Protein AF-A0AAQ1RW75-F1 (afdb_monomer_lite)

Radius of gyration: 46.77 Å; chains: 1; bounding box: 106×55×135 Å

Foldseek 3Di:
DALVVVLVVLVVVLVVLDDDDDLVPDPVLVVVLVVVVVVVVVVVVVDDQQVVLVVVPCPDPSSVVSVVVVVVVSVVVSVVSSVVVSVVSVVVSVVVSVVSVVSNVVSVVVVVVVVVVVVVVVVVVVVVVVVVVVVVVVVVVVVVVVVVVVVVVVVVVVVVVVVVVVVVPPDDDDDDDDDDDDDDDDDDDDDDDDPDDPPPDDCPDPVLVVLLVVLQVQLQVQLVVLCVVPHRVRSNVRSLLRSLLSLCVVVVNDLVSSVVSCVVSVRDCVCSDPVNSVVSD

pLDDT: mean 76.23, std 18.55, range [27.38, 95.5]

Secondary structure (DSSP, 8-state):
--HHHHHHHHHHHHHH------GGG-HHHHHHHHHHHHHHHHTTTTT-THHHHHHT-TTSHHHHHHHHHHHHHHHHHHHHHHHHHHHHHHHHHHHHHHHHHHHHHHHHHHHHHHHHHHHHHHHHHHHHHHHHHHHHHHHHHHHHHHHHHHHHHHHHHHHHHHHHHHHTTSS---------------------SS-----S--TTSHHHHHHHHHHHHHHHHHHHHHHHHHHHHHHHHHHHHHHHHHHHHHTTT-HHHHHHHHHHTT--GGGTSHHHHTT--

Organism: NCBI:txid1720313

Sequence (281 aa):
MGYKEDLKRVLKQLEETKFTYAVDDDPAYIRQRKAGKEQTAARQDGATADDRARAAGADTSYGRAMRAYLERQRGEADSALRQQYGQQAKKAYDARVTGLEKERDGLKEKVLKEEQKAAAERAAAQERARKEAQRQEELRIKEENKLEIERIRAQAKVEAARLAASKKSGRSSSGGAGAAKKSAGSSTVKKGAGQKAPAAFDETSGKFRSLAAESHKQYLLGYSRGKESGGEERGRSFGYQQQVRWLYAQVDGDPQKTRALADYLKIPAAYTSEEALGRLY

Structure (mmCIF, N/CA/C/O backbone):
data_AF-A0AAQ1RW75-F1
#
_entry.id   AF-A0AAQ1RW75-F1
#
loop_
_atom_site.group_PDB
_atom_site.id
_atom_site.type_symbol
_atom_site.label_atom_id
_atom_site.label_alt_id
_atom_site.label_comp_id
_atom_site.label_asym_id
_atom_site.label_entity_id
_atom_site.label_seq_id
_atom_site.pdbx_PDB_ins_code
_atom_site.Cartn_x
_atom_site.Cartn_y
_atom_site.Cartn_z
_atom_site.occupancy
_atom_site.B_iso_or_equiv
_atom_site.auth_seq_id
_atom_site.auth_comp_id
_atom_site.auth_asym_id
_atom_site.auth_atom_id
_atom_site.pdbx_PDB_model_num
ATOM 1 N N . MET A 1 1 ? -13.176 8.932 -5.059 1.00 57.34 1 MET A N 1
ATOM 2 C CA . MET A 1 1 ? -11.869 8.269 -5.195 1.00 57.34 1 MET A CA 1
ATOM 3 C C . MET A 1 1 ? -11.124 8.490 -3.893 1.00 57.34 1 MET A C 1
ATOM 5 O O . MET A 1 1 ? -10.866 9.640 -3.558 1.00 57.34 1 MET A O 1
ATOM 9 N N . GLY A 1 2 ? -10.937 7.445 -3.089 1.00 86.50 2 GLY A N 1
ATOM 10 C CA . GLY A 1 2 ? -10.209 7.532 -1.814 1.00 86.50 2 GLY A CA 1
ATOM 11 C C . GLY A 1 2 ? -8.719 7.224 -1.983 1.00 86.50 2 GLY A C 1
ATOM 12 O O . GLY A 1 2 ? -8.353 6.479 -2.890 1.00 86.50 2 GLY A O 1
ATOM 13 N N . TYR A 1 3 ? -7.856 7.696 -1.072 1.00 88.62 3 TYR A N 1
ATOM 14 C CA . TYR A 1 3 ? -6.398 7.487 -1.175 1.00 88.62 3 TYR A CA 1
ATOM 15 C C . TYR A 1 3 ? -5.986 6.007 -1.286 1.00 88.62 3 TYR A C 1
ATOM 17 O O . TYR A 1 3 ? -4.951 5.689 -1.868 1.00 88.62 3 TYR A O 1
ATOM 25 N N . LYS A 1 4 ? -6.802 5.079 -0.767 1.00 89.62 4 LYS A N 1
ATOM 26 C CA . LYS A 1 4 ? -6.601 3.627 -0.921 1.00 89.62 4 LYS A CA 1
ATOM 27 C C . LYS A 1 4 ? -6.792 3.136 -2.358 1.00 89.62 4 LYS A C 1
ATOM 29 O O . LYS A 1 4 ? -6.111 2.203 -2.774 1.00 89.62 4 LYS A O 1
ATOM 34 N N . GLU A 1 5 ? -7.738 3.711 -3.093 1.00 92.94 5 GLU A N 1
ATOM 35 C CA . GLU A 1 5 ? -8.008 3.366 -4.494 1.00 92.94 5 GLU A CA 1
ATOM 36 C C . GLU A 1 5 ? -6.913 3.930 -5.395 1.00 92.94 5 GLU A C 1
ATOM 38 O O . GLU A 1 5 ? -6.385 3.210 -6.244 1.00 92.94 5 GLU A O 1
ATOM 43 N N . ASP A 1 6 ? -6.499 5.171 -5.130 1.00 91.69 6 ASP A N 1
ATOM 44 C CA . ASP A 1 6 ? -5.382 5.806 -5.825 1.00 91.69 6 ASP A CA 1
ATOM 45 C C . ASP A 1 6 ? -4.080 5.022 -5.595 1.00 91.69 6 ASP A C 1
ATOM 47 O O . ASP A 1 6 ? -3.367 4.711 -6.548 1.00 91.69 6 ASP A O 1
ATOM 51 N N . LEU A 1 7 ? -3.811 4.580 -4.357 1.00 92.25 7 LEU A N 1
ATOM 52 C CA . LEU A 1 7 ? -2.638 3.755 -4.050 1.00 92.25 7 LEU A CA 1
ATOM 53 C C . LEU A 1 7 ? -2.646 2.433 -4.830 1.00 92.25 7 LEU A C 1
ATOM 55 O O . LEU A 1 7 ? -1.617 2.031 -5.370 1.00 92.25 7 LEU A O 1
ATOM 59 N N . LYS A 1 8 ? -3.801 1.761 -4.929 1.00 93.31 8 LYS A N 1
ATOM 60 C CA . LYS A 1 8 ? -3.936 0.532 -5.730 1.00 93.31 8 LYS A CA 1
ATOM 61 C C . LYS A 1 8 ? -3.657 0.787 -7.207 1.00 93.31 8 LYS A C 1
ATOM 63 O O . LYS A 1 8 ? -2.999 -0.028 -7.849 1.00 93.31 8 LYS A O 1
ATOM 68 N N . ARG A 1 9 ? -4.138 1.911 -7.742 1.00 93.94 9 ARG A N 1
ATOM 69 C CA . ARG A 1 9 ? -3.896 2.297 -9.135 1.00 93.94 9 ARG A CA 1
ATOM 70 C C . ARG A 1 9 ? -2.407 2.510 -9.401 1.00 93.94 9 ARG A C 1
ATOM 72 O O . ARG A 1 9 ? -1.902 1.977 -10.383 1.00 93.94 9 ARG A O 1
ATOM 79 N N . VAL A 1 10 ? -1.712 3.229 -8.522 1.00 92.06 10 VAL A N 1
ATOM 80 C CA . VAL A 1 10 ? -0.269 3.487 -8.654 1.00 92.06 10 VAL A CA 1
ATOM 81 C C . VAL A 1 10 ? 0.544 2.198 -8.522 1.00 92.06 10 VAL A C 1
ATOM 83 O O . VAL A 1 10 ? 1.458 1.970 -9.309 1.00 92.06 10 VAL A O 1
ATOM 86 N N . LEU A 1 11 ? 0.194 1.314 -7.581 1.00 91.81 11 LEU A N 1
ATOM 87 C CA . LEU A 1 11 ? 0.851 0.009 -7.442 1.00 91.81 11 LEU A CA 1
ATOM 88 C C . LEU A 1 11 ? 0.688 -0.845 -8.703 1.00 91.81 11 LEU A C 1
ATOM 90 O O . LEU A 1 11 ? 1.673 -1.371 -9.211 1.00 91.81 11 LE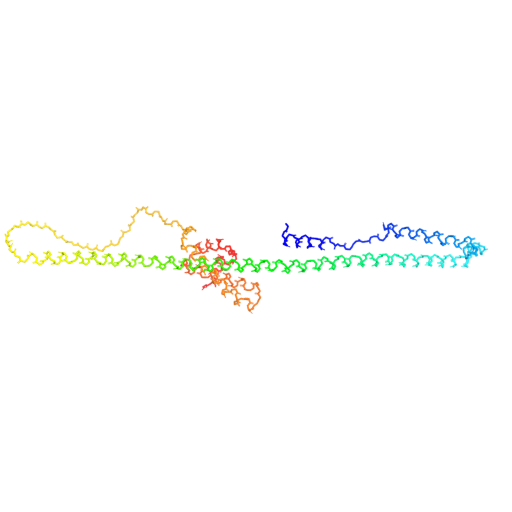U A O 1
ATOM 94 N N . LYS A 1 12 ? -0.526 -0.901 -9.259 1.00 94.19 12 LYS A N 1
ATOM 95 C CA . LYS A 1 12 ? -0.786 -1.596 -10.522 1.00 94.19 12 LYS A CA 1
ATOM 96 C C . LYS A 1 12 ? 0.027 -0.999 -11.675 1.00 94.19 12 LYS A C 1
ATOM 98 O O . LYS A 1 12 ? 0.627 -1.733 -12.450 1.00 94.19 12 LYS A O 1
ATOM 103 N N . GLN A 1 13 ? 0.098 0.330 -11.763 1.00 90.69 13 GLN A N 1
ATOM 104 C CA . GLN A 1 13 ? 0.924 0.995 -12.770 1.00 90.69 13 GLN A CA 1
ATOM 105 C C . GLN A 1 13 ? 2.407 0.653 -12.613 1.00 90.69 13 GLN A C 1
ATOM 107 O O . GLN A 1 13 ? 3.064 0.435 -13.623 1.00 90.69 13 GLN A O 1
ATOM 112 N N . LEU A 1 14 ? 2.941 0.577 -11.391 1.00 90.19 14 LEU A N 1
ATOM 113 C CA . LEU A 1 14 ? 4.325 0.158 -11.146 1.00 90.19 14 LEU A CA 1
ATOM 114 C C . LEU A 1 14 ? 4.578 -1.298 -11.565 1.00 90.19 14 LEU A C 1
ATOM 116 O O . LEU A 1 14 ? 5.603 -1.569 -12.178 1.00 90.19 14 LEU A O 1
ATOM 120 N N . GLU A 1 15 ? 3.647 -2.215 -11.291 1.00 90.06 15 GLU A N 1
ATOM 121 C CA . GLU A 1 15 ? 3.748 -3.625 -11.707 1.00 90.06 15 GLU A CA 1
ATOM 122 C C . GLU A 1 15 ? 3.709 -3.797 -13.236 1.00 90.06 15 GLU A C 1
ATOM 124 O O . GLU A 1 15 ? 4.418 -4.632 -13.806 1.00 90.06 15 GLU A O 1
ATOM 129 N N . GLU A 1 16 ? 2.882 -2.998 -13.910 1.00 90.25 16 GLU A N 1
ATOM 130 C CA . GLU A 1 16 ? 2.726 -3.016 -15.368 1.00 90.25 16 GLU A CA 1
ATOM 131 C C . GLU A 1 16 ? 3.839 -2.247 -16.095 1.00 90.25 16 GLU A C 1
ATOM 133 O O . GLU A 1 16 ? 4.118 -2.513 -17.267 1.00 90.25 16 GLU A O 1
ATOM 138 N N . THR A 1 17 ? 4.498 -1.303 -15.417 1.00 86.19 17 THR A N 1
ATOM 139 C CA . THR A 1 17 ? 5.581 -0.501 -15.994 1.00 86.19 17 THR A CA 1
ATOM 140 C C . THR A 1 17 ? 6.834 -1.362 -16.127 1.00 86.19 17 THR A C 1
ATOM 142 O O . THR A 1 17 ? 7.626 -1.500 -15.202 1.00 86.19 17 THR A O 1
ATOM 145 N N . LYS A 1 18 ? 7.021 -1.943 -17.315 1.00 83.31 18 LYS A N 1
ATOM 146 C CA . LYS A 1 18 ? 8.220 -2.697 -17.700 1.00 83.31 18 LYS A CA 1
ATOM 147 C C . LYS A 1 18 ? 8.989 -1.939 -18.767 1.00 83.31 18 LYS A C 1
ATOM 149 O O . LYS A 1 18 ? 8.397 -1.430 -19.720 1.00 83.31 18 LYS A O 1
ATOM 154 N N . PHE A 1 19 ? 10.312 -1.888 -18.635 1.00 81.31 19 PHE A N 1
ATOM 155 C CA . PHE A 1 19 ? 11.144 -1.300 -19.675 1.00 81.31 19 PHE A CA 1
ATOM 156 C C . PHE A 1 19 ? 11.137 -2.209 -20.905 1.00 81.31 19 PHE A C 1
ATOM 158 O O . PHE A 1 19 ? 11.737 -3.282 -20.909 1.00 81.31 19 PHE A O 1
ATOM 165 N N . THR A 1 20 ? 10.438 -1.772 -21.945 1.00 77.88 20 THR A N 1
ATOM 166 C CA . THR A 1 20 ? 10.445 -2.394 -23.268 1.00 77.88 20 THR A CA 1
ATOM 167 C C . THR A 1 20 ? 10.693 -1.281 -24.274 1.00 77.88 20 THR A C 1
ATOM 169 O O . THR A 1 20 ? 9.919 -0.331 -24.364 1.00 77.88 20 THR A O 1
ATOM 172 N N . TYR A 1 21 ? 11.827 -1.340 -24.968 1.00 78.88 21 TYR A N 1
ATOM 173 C CA . TYR A 1 21 ? 12.183 -0.335 -25.962 1.00 78.88 21 TYR A CA 1
ATOM 174 C C . TYR A 1 21 ? 12.898 -0.995 -27.137 1.00 78.88 21 TYR A C 1
ATOM 176 O O . TYR A 1 21 ? 14.031 -1.462 -27.010 1.00 78.88 21 TYR A O 1
ATOM 184 N N . ALA A 1 22 ? 12.208 -1.040 -28.274 1.00 83.56 22 ALA A N 1
ATOM 185 C CA . ALA A 1 22 ? 12.759 -1.470 -29.547 1.00 83.56 22 ALA A CA 1
ATOM 186 C C . ALA A 1 22 ? 13.239 -0.228 -30.306 1.00 83.56 22 ALA A C 1
ATOM 188 O O . ALA A 1 22 ? 12.453 0.469 -30.940 1.00 83.56 22 ALA A O 1
ATOM 189 N N . VAL A 1 23 ? 14.541 0.060 -30.211 1.00 82.81 23 VAL A N 1
ATOM 190 C CA . VAL A 1 23 ? 15.170 1.223 -30.870 1.00 82.81 23 VAL A CA 1
ATOM 191 C C . VAL A 1 23 ? 14.872 1.226 -32.374 1.00 82.81 23 VAL A C 1
ATOM 193 O O . VAL A 1 23 ? 14.634 2.279 -32.953 1.00 82.81 23 VAL A O 1
ATOM 196 N N . ASP A 1 24 ? 14.855 0.046 -33.002 1.00 80.12 24 ASP A N 1
ATOM 197 C CA . ASP A 1 24 ? 14.618 -0.121 -34.440 1.00 80.12 24 ASP A CA 1
ATOM 198 C C . ASP A 1 24 ? 13.224 0.305 -34.908 1.00 80.12 24 ASP A C 1
ATOM 200 O O . ASP A 1 24 ? 13.078 0.662 -36.078 1.00 80.12 24 ASP A O 1
ATOM 204 N N . ASP A 1 25 ? 12.244 0.327 -34.003 1.00 85.56 25 ASP A N 1
ATOM 205 C CA . ASP A 1 25 ? 10.868 0.736 -34.287 1.00 85.56 25 ASP A CA 1
ATOM 206 C C . ASP A 1 25 ? 10.624 2.220 -33.961 1.00 85.56 25 ASP A C 1
ATOM 208 O O . ASP A 1 25 ? 9.552 2.751 -34.257 1.00 85.56 25 ASP A O 1
ATOM 212 N N . ASP A 1 26 ? 11.603 2.919 -33.370 1.00 82.75 26 ASP A N 1
ATOM 213 C CA . ASP A 1 26 ? 11.462 4.323 -32.990 1.00 82.75 26 ASP A CA 1
ATOM 214 C C . ASP A 1 26 ? 11.474 5.234 -34.241 1.00 82.75 26 ASP A C 1
ATOM 216 O O . ASP A 1 26 ? 12.491 5.342 -34.940 1.00 82.75 26 ASP A O 1
ATOM 220 N N . PRO A 1 27 ? 10.375 5.962 -34.533 1.00 83.44 27 PRO A N 1
ATOM 221 C CA . PRO A 1 27 ? 10.280 6.818 -35.712 1.00 83.44 27 PRO A CA 1
ATOM 222 C C . PRO A 1 27 ? 11.309 7.954 -35.749 1.00 83.44 27 PRO A C 1
ATOM 224 O O . PRO A 1 27 ? 11.614 8.462 -36.830 1.00 83.44 27 PRO A O 1
ATOM 227 N N . ALA A 1 28 ? 11.799 8.418 -34.598 1.00 84.19 28 ALA A N 1
ATOM 228 C CA . ALA A 1 28 ? 12.843 9.436 -34.522 1.00 84.19 28 ALA A CA 1
ATOM 229 C C . ALA A 1 28 ? 14.216 8.832 -34.844 1.00 84.19 28 ALA A C 1
ATOM 231 O O . ALA A 1 28 ? 14.929 9.380 -35.690 1.00 84.19 28 ALA A O 1
ATOM 232 N N . TYR A 1 29 ? 14.530 7.655 -34.292 1.00 86.06 29 TYR A N 1
ATOM 233 C CA . TYR A 1 29 ? 15.739 6.906 -34.651 1.00 86.06 29 TYR A CA 1
ATOM 234 C C . TYR A 1 29 ? 15.760 6.564 -36.148 1.00 86.06 29 TYR A C 1
ATOM 236 O O . TYR A 1 29 ? 16.750 6.832 -36.829 1.00 86.06 29 TYR A O 1
ATOM 244 N N . ILE A 1 30 ? 14.651 6.061 -36.704 1.00 86.00 30 ILE A N 1
ATOM 245 C CA . ILE A 1 30 ? 14.538 5.738 -38.136 1.00 86.00 30 ILE A CA 1
ATOM 246 C C . ILE A 1 30 ? 14.782 6.981 -39.002 1.00 86.00 30 ILE A C 1
ATOM 248 O O . ILE A 1 30 ? 15.519 6.902 -39.990 1.00 86.00 30 ILE A O 1
ATOM 252 N N . ARG A 1 31 ? 14.185 8.127 -38.645 1.00 86.25 31 ARG A N 1
ATOM 253 C CA . ARG A 1 31 ? 14.373 9.399 -39.364 1.00 86.25 31 ARG A CA 1
ATOM 254 C C . ARG A 1 31 ? 15.825 9.861 -39.313 1.00 86.25 31 ARG A C 1
ATOM 256 O O . ARG A 1 31 ? 16.392 10.182 -40.355 1.00 86.25 31 ARG A O 1
ATOM 263 N N . GLN A 1 32 ? 16.447 9.836 -38.137 1.00 82.62 32 GLN A N 1
ATOM 264 C CA . GLN A 1 32 ? 17.823 10.297 -37.969 1.00 82.62 32 GLN A CA 1
ATOM 265 C C . GLN A 1 32 ? 18.840 9.352 -38.623 1.00 82.62 32 GLN A C 1
ATOM 267 O O . GLN A 1 32 ? 19.803 9.812 -39.233 1.00 82.62 32 GLN A O 1
ATOM 272 N N . ARG A 1 33 ? 18.587 8.038 -38.601 1.00 83.25 33 ARG A N 1
ATOM 273 C CA . ARG A 1 33 ? 19.386 7.042 -39.325 1.00 83.25 33 ARG A CA 1
ATOM 274 C C . ARG A 1 33 ? 19.316 7.245 -40.839 1.00 83.25 33 ARG A C 1
ATOM 276 O O . ARG A 1 33 ? 20.341 7.148 -41.509 1.00 83.25 33 ARG A O 1
ATOM 283 N N . LYS A 1 34 ? 18.127 7.520 -41.393 1.00 82.56 34 LYS A N 1
ATOM 284 C CA . LYS A 1 34 ? 17.958 7.827 -42.828 1.00 82.56 34 LYS A CA 1
ATOM 285 C C . LYS A 1 34 ? 18.668 9.129 -43.205 1.00 82.56 34 LYS A C 1
ATOM 287 O O . LYS A 1 34 ? 19.476 9.114 -44.126 1.00 82.56 34 LYS A O 1
ATOM 292 N N . ALA A 1 35 ? 18.485 10.189 -42.418 1.00 79.00 35 ALA A N 1
ATOM 293 C CA . ALA A 1 35 ? 19.168 11.465 -42.627 1.00 79.00 35 ALA A CA 1
ATOM 294 C C . ALA A 1 35 ? 20.704 11.338 -42.552 1.00 79.00 35 ALA A C 1
ATOM 296 O O . ALA A 1 35 ? 21.414 11.940 -43.351 1.00 79.00 35 ALA A O 1
ATOM 297 N N . GLY A 1 36 ? 21.237 10.515 -41.640 1.00 69.75 36 GLY A N 1
ATOM 298 C CA . GLY A 1 36 ? 22.675 10.235 -41.555 1.00 69.75 36 GLY A CA 1
ATOM 299 C C . GLY A 1 36 ? 23.223 9.474 -42.770 1.00 69.75 36 GLY A C 1
ATOM 300 O O . GLY A 1 36 ? 24.333 9.755 -43.228 1.00 69.75 36 GLY A O 1
ATOM 301 N N . LYS A 1 37 ? 22.435 8.551 -43.342 1.00 68.00 37 LYS A N 1
ATOM 302 C CA . LYS A 1 37 ? 22.766 7.874 -44.611 1.00 68.00 37 LYS A CA 1
ATOM 303 C C . LYS A 1 37 ? 22.730 8.839 -45.801 1.00 68.00 37 LYS A C 1
ATOM 305 O O . LYS A 1 37 ? 23.614 8.789 -46.646 1.00 68.00 37 LYS A O 1
ATOM 310 N N . GLU A 1 38 ? 21.760 9.748 -45.840 1.00 61.88 38 GLU A N 1
ATOM 311 C CA . GLU A 1 38 ? 21.629 10.754 -46.903 1.00 61.88 38 GLU A CA 1
ATOM 312 C C . GLU A 1 38 ? 22.712 11.839 -46.819 1.00 61.88 38 GLU A C 1
ATOM 314 O O . GLU A 1 38 ? 23.266 12.220 -47.841 1.00 61.88 38 GLU A O 1
ATOM 319 N N . GLN A 1 39 ? 23.106 12.289 -45.623 1.00 58.12 39 GLN A N 1
ATOM 320 C CA . GLN A 1 39 ? 24.214 13.242 -45.457 1.00 58.12 39 GLN A CA 1
ATOM 321 C C . GLN A 1 39 ? 25.581 12.636 -45.779 1.00 58.12 39 GLN A C 1
ATOM 323 O O . GLN A 1 39 ? 26.458 13.332 -46.291 1.00 58.12 39 GLN A O 1
ATOM 328 N N . THR A 1 40 ? 25.786 11.352 -45.479 1.00 56.69 40 THR A N 1
ATOM 329 C CA . THR A 1 40 ? 27.010 10.658 -45.899 1.00 56.69 40 THR A CA 1
ATOM 330 C C . THR A 1 40 ? 27.034 10.437 -47.407 1.00 56.69 40 THR A C 1
ATOM 332 O O . THR A 1 40 ? 28.105 10.578 -47.980 1.00 56.69 40 THR A O 1
ATOM 335 N N . ALA A 1 41 ? 25.888 10.205 -48.054 1.00 50.91 41 ALA A N 1
ATOM 336 C CA . ALA A 1 41 ? 25.777 10.185 -49.514 1.00 50.91 41 ALA A CA 1
ATOM 337 C C . ALA A 1 41 ? 25.976 11.581 -50.148 1.00 50.91 41 ALA A C 1
ATOM 339 O O . ALA A 1 41 ? 26.726 11.720 -51.101 1.00 50.91 41 ALA A O 1
ATOM 340 N N . ALA A 1 42 ? 25.417 12.649 -49.573 1.00 47.88 42 ALA A N 1
ATOM 341 C CA . ALA A 1 42 ? 25.588 14.015 -50.083 1.00 47.88 42 ALA A CA 1
ATOM 342 C C . ALA A 1 42 ? 27.020 14.558 -49.900 1.00 47.88 42 ALA A C 1
ATOM 344 O O . ALA A 1 42 ? 27.497 15.357 -50.701 1.00 47.88 42 ALA A O 1
ATOM 345 N N . ARG A 1 43 ? 27.751 14.110 -48.868 1.00 48.72 43 ARG A N 1
ATOM 346 C CA . ARG A 1 43 ? 29.201 14.362 -48.744 1.00 48.72 43 ARG A CA 1
ATOM 347 C C . ARG A 1 43 ? 30.039 13.546 -49.742 1.00 48.72 43 ARG A C 1
ATOM 349 O O . ARG A 1 43 ? 31.208 13.878 -49.926 1.00 48.72 43 ARG A O 1
ATOM 356 N N . GLN A 1 44 ? 29.473 12.510 -50.369 1.00 46.88 44 GLN A N 1
ATOM 357 C CA . GLN A 1 44 ? 30.149 11.674 -51.369 1.00 46.88 44 GLN A CA 1
ATOM 358 C C . GLN A 1 44 ? 30.128 12.276 -52.778 1.00 46.88 44 GLN A C 1
ATOM 360 O O . GLN A 1 44 ? 31.062 12.016 -53.527 1.00 46.88 44 GLN A O 1
ATOM 365 N N . ASP A 1 45 ? 29.177 13.158 -53.104 1.00 47.91 45 ASP A N 1
ATOM 366 C CA . ASP A 1 45 ? 29.138 13.860 -54.403 1.00 47.91 45 ASP A CA 1
ATOM 367 C C . ASP A 1 45 ? 30.269 14.899 -54.569 1.00 47.91 45 ASP A C 1
ATOM 369 O O . ASP A 1 45 ? 30.565 15.359 -55.671 1.00 47.91 45 ASP A O 1
ATOM 373 N N . GLY A 1 46 ? 30.954 15.246 -53.476 1.00 47.94 46 GLY A N 1
ATOM 374 C CA . GLY A 1 46 ? 32.170 16.056 -53.478 1.00 47.94 46 GLY A CA 1
ATOM 375 C C . GLY A 1 46 ? 33.430 15.198 -53.368 1.00 47.94 46 GLY A C 1
ATOM 376 O O . GLY A 1 46 ? 34.078 15.226 -52.329 1.00 47.94 46 GLY A O 1
ATOM 377 N N . ALA A 1 47 ? 33.767 14.425 -54.405 1.00 53.50 47 ALA A N 1
ATOM 378 C CA . ALA A 1 47 ? 35.067 13.765 -54.615 1.00 53.50 47 ALA A CA 1
ATOM 379 C C . ALA A 1 47 ? 35.739 13.176 -53.348 1.00 53.50 47 ALA A C 1
ATOM 381 O O . ALA A 1 47 ? 36.817 13.617 -52.934 1.00 53.50 47 ALA A O 1
ATOM 382 N N . THR A 1 48 ? 35.145 12.158 -52.719 1.00 61.06 48 THR A N 1
ATOM 383 C CA . THR A 1 48 ? 35.742 11.510 -51.536 1.00 61.06 48 THR A CA 1
ATOM 384 C C . THR A 1 48 ? 35.788 9.987 -51.639 1.00 61.06 48 THR A C 1
ATOM 386 O O . THR A 1 48 ? 34.949 9.366 -52.275 1.00 61.06 48 THR A O 1
ATOM 389 N N . ALA A 1 49 ? 36.828 9.409 -51.022 1.00 56.31 49 ALA A N 1
ATOM 390 C CA . ALA A 1 49 ? 37.082 8.007 -50.647 1.00 56.31 49 ALA A CA 1
ATOM 391 C C . ALA A 1 49 ? 36.436 6.853 -51.449 1.00 56.31 49 ALA A C 1
ATOM 393 O O . ALA A 1 49 ? 37.182 6.014 -51.942 1.00 56.31 49 ALA A O 1
ATOM 394 N N . ASP A 1 50 ? 35.110 6.785 -51.581 1.00 58.00 50 ASP A N 1
ATOM 395 C CA . ASP A 1 50 ? 34.405 5.791 -52.403 1.00 58.00 50 ASP A CA 1
ATOM 396 C C . ASP A 1 50 ? 34.720 5.954 -53.899 1.00 58.00 50 ASP A C 1
ATOM 398 O O . ASP A 1 50 ? 34.927 4.958 -54.592 1.00 58.00 50 ASP A O 1
ATOM 402 N N . ASP A 1 51 ? 34.873 7.186 -54.391 1.00 60.16 51 ASP A N 1
ATOM 403 C CA . ASP A 1 51 ? 35.301 7.430 -55.775 1.00 60.16 51 ASP A CA 1
ATOM 404 C C . ASP A 1 51 ? 36.779 7.093 -55.984 1.00 60.16 51 ASP A C 1
ATOM 406 O O . ASP A 1 51 ? 37.148 6.551 -57.023 1.00 60.16 51 ASP A O 1
ATOM 410 N N . ARG A 1 52 ? 37.630 7.311 -54.969 1.00 57.91 52 ARG A N 1
ATOM 411 C CA . ARG A 1 52 ? 39.028 6.841 -54.987 1.00 57.91 52 ARG A CA 1
ATOM 412 C C . ARG A 1 52 ? 39.123 5.318 -54.870 1.00 57.91 52 ARG A C 1
ATOM 414 O O . ARG A 1 52 ? 40.012 4.736 -55.476 1.00 57.91 52 ARG A O 1
ATOM 421 N N . ALA A 1 53 ? 38.211 4.666 -54.148 1.00 57.31 53 ALA A N 1
ATOM 422 C CA . ALA A 1 53 ? 38.126 3.209 -54.045 1.00 57.31 53 ALA A CA 1
ATOM 423 C C . ALA A 1 53 ? 37.581 2.567 -55.333 1.00 57.31 53 ALA A C 1
ATOM 425 O O . ALA A 1 53 ? 38.042 1.492 -55.713 1.00 57.31 53 ALA A O 1
ATOM 426 N N . ARG A 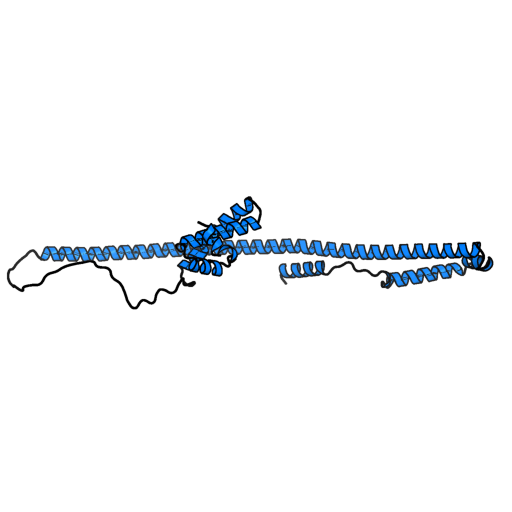1 54 ? 36.656 3.232 -56.044 1.00 59.06 54 ARG A N 1
ATOM 427 C CA . ARG A 1 54 ? 36.244 2.850 -57.407 1.00 59.06 54 ARG A CA 1
ATOM 428 C C . ARG A 1 54 ? 37.363 3.073 -58.422 1.00 59.06 54 ARG A C 1
ATOM 430 O O . ARG A 1 54 ? 37.627 2.174 -59.214 1.00 59.06 54 ARG A O 1
ATOM 437 N N . ALA A 1 55 ? 38.041 4.223 -58.379 1.00 62.94 55 ALA A N 1
ATOM 438 C CA . ALA A 1 55 ? 39.142 4.563 -59.285 1.00 62.94 55 ALA A CA 1
ATOM 439 C C . ALA A 1 55 ? 40.385 3.681 -59.076 1.00 62.94 55 ALA A C 1
ATOM 441 O O . ALA A 1 55 ? 41.053 3.326 -60.040 1.00 62.94 55 ALA A O 1
ATOM 442 N N . ALA A 1 56 ? 40.664 3.264 -57.837 1.00 60.94 56 ALA A N 1
ATOM 443 C CA . ALA A 1 56 ? 41.700 2.283 -57.517 1.00 60.94 56 ALA A CA 1
ATOM 444 C C . ALA A 1 56 ? 41.308 0.841 -57.895 1.00 60.94 56 ALA A C 1
ATOM 446 O O . ALA A 1 56 ? 42.074 -0.076 -57.620 1.00 60.94 56 ALA A O 1
ATOM 447 N N . GLY A 1 57 ? 40.135 0.622 -58.497 1.00 58.97 57 GLY A N 1
ATOM 448 C CA . GLY A 1 57 ? 39.588 -0.694 -58.802 1.00 58.97 57 GLY A CA 1
ATOM 449 C C . GLY A 1 57 ? 38.954 -1.341 -57.572 1.00 58.97 57 GLY A C 1
ATOM 450 O O . GLY A 1 57 ? 39.609 -1.562 -56.554 1.00 58.97 57 GLY A O 1
ATOM 451 N N . ALA A 1 58 ? 37.675 -1.702 -57.689 1.00 61.00 58 ALA A N 1
ATOM 452 C CA . ALA A 1 58 ? 36.907 -2.363 -56.635 1.00 61.00 58 ALA A CA 1
ATOM 453 C C . ALA A 1 58 ? 37.637 -3.599 -56.053 1.00 61.00 58 ALA A C 1
ATOM 455 O O . ALA A 1 58 ? 37.593 -3.845 -54.845 1.00 61.00 58 ALA A O 1
ATOM 456 N N . ASP A 1 59 ? 38.371 -4.331 -56.885 1.00 64.75 59 ASP A N 1
ATOM 457 C CA . ASP A 1 59 ? 39.002 -5.595 -56.504 1.00 64.75 59 ASP A CA 1
ATOM 458 C C . ASP A 1 59 ? 40.456 -5.468 -56.033 1.00 64.75 59 ASP A C 1
ATOM 460 O O . ASP A 1 59 ? 41.103 -6.480 -55.745 1.00 64.75 59 ASP A O 1
ATOM 464 N N . THR A 1 60 ? 40.981 -4.246 -55.893 1.00 76.81 60 THR A N 1
ATOM 465 C CA . THR A 1 60 ? 42.311 -4.047 -55.310 1.00 76.81 60 THR A CA 1
ATOM 466 C C . THR A 1 60 ? 42.272 -4.131 -53.787 1.00 76.81 60 THR A C 1
ATOM 468 O O . THR A 1 60 ? 41.261 -3.860 -53.134 1.00 76.81 60 THR A O 1
ATOM 471 N N . SER A 1 61 ? 43.398 -4.521 -53.187 1.00 75.00 61 SER A N 1
ATOM 472 C CA . SER A 1 61 ? 43.551 -4.583 -51.727 1.00 75.00 61 SER A CA 1
ATOM 473 C C . SER A 1 61 ? 43.244 -3.239 -51.057 1.00 75.00 61 SER A C 1
ATOM 475 O O . SER A 1 61 ? 42.582 -3.216 -50.021 1.00 75.00 61 SER A O 1
ATOM 477 N N . TYR A 1 62 ? 43.644 -2.128 -51.682 1.00 73.25 62 TYR A N 1
ATOM 478 C CA . TYR A 1 62 ? 43.355 -0.773 -51.213 1.00 73.25 62 TYR A CA 1
ATOM 479 C C . TYR A 1 62 ? 41.863 -0.417 -51.322 1.00 73.25 62 TYR A C 1
ATOM 481 O O . TYR A 1 62 ? 41.275 0.039 -50.341 1.00 73.25 62 TYR A O 1
ATOM 489 N N . GLY A 1 63 ? 41.217 -0.688 -52.464 1.00 72.00 63 GLY A N 1
ATOM 490 C CA . GLY A 1 63 ? 39.780 -0.447 -52.650 1.00 72.00 63 GLY A CA 1
ATOM 491 C C . GLY A 1 63 ? 38.898 -1.275 -51.705 1.00 72.00 63 GLY A C 1
ATOM 492 O O . GLY A 1 63 ? 37.890 -0.778 -51.195 1.00 72.00 63 GLY A O 1
ATOM 493 N N . ARG A 1 64 ? 39.297 -2.520 -51.401 1.00 76.75 64 ARG A N 1
ATOM 494 C CA . ARG A 1 64 ? 38.640 -3.364 -50.384 1.00 76.75 64 ARG A CA 1
ATOM 495 C C . ARG A 1 64 ? 38.836 -2.830 -48.964 1.00 76.75 64 ARG A C 1
ATOM 497 O O . ARG A 1 64 ? 37.861 -2.730 -48.223 1.00 76.75 64 ARG A O 1
ATOM 504 N N . ALA A 1 65 ? 40.060 -2.449 -48.595 1.00 77.75 65 ALA A N 1
ATOM 505 C CA . ALA A 1 65 ? 40.353 -1.901 -47.270 1.00 77.75 65 ALA A CA 1
ATOM 506 C C . ALA A 1 65 ? 39.612 -0.578 -47.013 1.00 77.75 65 ALA A C 1
ATOM 508 O O . ALA A 1 65 ? 39.078 -0.373 -45.923 1.00 77.75 65 ALA A O 1
ATOM 509 N N . MET A 1 66 ? 39.520 0.290 -48.026 1.00 73.00 66 MET A N 1
ATOM 510 C CA . MET A 1 66 ? 38.831 1.573 -47.898 1.00 73.00 66 MET A CA 1
ATOM 511 C C . MET A 1 66 ? 37.316 1.404 -47.721 1.00 73.00 66 MET A C 1
ATOM 513 O O . MET A 1 66 ? 36.724 2.071 -46.875 1.00 73.00 66 MET A O 1
ATOM 517 N N . ARG A 1 67 ? 36.689 0.464 -48.442 1.00 73.25 67 ARG A N 1
ATOM 518 C CA . ARG A 1 67 ? 35.266 0.138 -48.244 1.00 73.25 67 ARG A CA 1
ATOM 519 C C . ARG A 1 67 ? 34.993 -0.448 -46.863 1.00 73.25 67 ARG A C 1
ATOM 521 O O . ARG A 1 67 ? 34.097 0.033 -46.178 1.00 73.25 67 ARG A O 1
ATOM 528 N N . ALA A 1 68 ? 35.815 -1.397 -46.415 1.00 79.19 68 ALA A N 1
ATOM 529 C CA . ALA A 1 68 ? 35.694 -1.967 -45.073 1.00 79.19 68 ALA A CA 1
ATOM 530 C C . ALA A 1 68 ? 35.842 -0.900 -43.969 1.00 79.19 68 ALA A C 1
ATOM 532 O O . ALA A 1 68 ? 35.136 -0.939 -42.963 1.00 79.19 68 ALA A O 1
ATOM 533 N N . TYR A 1 69 ? 36.728 0.082 -44.161 1.00 77.38 69 TYR A N 1
ATOM 534 C CA . TYR A 1 69 ? 36.889 1.205 -43.236 1.00 77.38 69 TYR A CA 1
ATOM 535 C C . TYR A 1 69 ? 35.648 2.105 -43.182 1.00 77.38 69 TYR A C 1
ATOM 537 O O . TYR A 1 69 ? 35.175 2.436 -42.094 1.00 77.38 69 TYR A O 1
ATOM 545 N N . LEU A 1 70 ? 35.088 2.469 -44.339 1.00 75.50 70 LEU A N 1
ATOM 546 C CA . LEU A 1 70 ? 33.874 3.288 -44.415 1.00 75.50 70 LEU A CA 1
ATOM 547 C C . LEU A 1 70 ? 32.649 2.555 -43.851 1.00 75.50 70 LEU A C 1
ATOM 549 O O . LEU A 1 70 ? 31.833 3.156 -43.154 1.00 75.50 70 LEU A O 1
ATOM 553 N N . GLU A 1 71 ? 32.532 1.251 -44.101 1.00 76.88 71 GLU A N 1
ATOM 554 C CA . GLU A 1 71 ? 31.500 0.402 -43.500 1.00 76.88 71 GLU A CA 1
ATOM 555 C C . GLU A 1 71 ? 31.649 0.318 -41.981 1.00 76.88 71 GLU A C 1
ATOM 557 O O . GLU A 1 71 ? 30.657 0.475 -41.267 1.00 76.88 71 GLU A O 1
ATOM 562 N N . ARG A 1 72 ? 32.879 0.161 -41.470 1.00 78.88 72 ARG A N 1
ATOM 563 C CA . ARG A 1 72 ? 33.151 0.190 -40.027 1.00 78.88 72 ARG A CA 1
ATOM 564 C C . ARG A 1 72 ? 32.756 1.534 -39.415 1.00 78.88 72 ARG A C 1
ATOM 566 O O . ARG A 1 72 ? 32.031 1.536 -38.428 1.00 78.88 72 ARG A O 1
ATOM 573 N N . GLN A 1 73 ? 33.147 2.660 -40.016 1.00 78.19 73 GLN A N 1
ATOM 574 C CA . GLN A 1 73 ? 32.758 3.986 -39.518 1.00 78.19 73 GLN A CA 1
ATOM 575 C C . GLN A 1 73 ? 31.237 4.185 -39.501 1.00 78.19 73 GLN A C 1
ATOM 577 O O . GLN A 1 73 ? 30.691 4.739 -38.546 1.00 78.19 73 GLN A O 1
ATOM 582 N N . ARG A 1 74 ? 30.528 3.714 -40.536 1.00 75.19 74 ARG A N 1
ATOM 583 C CA . ARG A 1 74 ? 29.057 3.760 -40.582 1.00 75.19 74 ARG A CA 1
ATOM 584 C C . ARG A 1 74 ? 28.427 2.876 -39.504 1.00 75.19 74 ARG A C 1
ATOM 586 O O . ARG A 1 74 ? 27.458 3.298 -38.876 1.00 75.19 74 ARG A O 1
ATOM 593 N N . GLY A 1 75 ? 28.975 1.683 -39.278 1.00 78.81 75 GLY A N 1
ATOM 594 C CA . GLY A 1 75 ? 28.537 0.774 -38.217 1.00 78.81 75 GLY A CA 1
ATOM 595 C C . GLY A 1 75 ? 28.753 1.357 -36.820 1.00 78.81 75 GLY A C 1
ATOM 596 O O . GLY A 1 75 ? 27.850 1.307 -35.987 1.00 78.81 75 GLY A O 1
ATOM 597 N N . GLU A 1 76 ? 29.905 1.984 -36.580 1.00 81.19 76 GLU A N 1
ATOM 598 C CA . GLU A 1 76 ? 30.216 2.673 -35.323 1.00 81.19 76 GLU A CA 1
ATOM 599 C C . GLU A 1 76 ? 29.252 3.843 -35.079 1.00 81.19 76 GLU A C 1
ATOM 601 O O . GLU A 1 76 ? 28.667 3.935 -33.998 1.00 81.19 76 GLU A O 1
ATOM 606 N N . ALA A 1 77 ? 28.993 4.674 -36.094 1.00 78.12 77 ALA A N 1
ATOM 607 C CA . ALA A 1 77 ? 28.055 5.790 -35.988 1.00 78.12 77 ALA A CA 1
ATOM 608 C C . ALA A 1 77 ? 26.603 5.340 -35.724 1.00 78.12 77 ALA A C 1
ATOM 610 O O . ALA A 1 77 ? 25.927 5.926 -34.876 1.00 78.12 77 ALA A O 1
ATOM 611 N N . ASP A 1 78 ? 26.120 4.285 -36.395 1.00 81.12 78 ASP A N 1
ATOM 612 C CA . ASP A 1 78 ? 24.778 3.733 -36.140 1.00 81.12 78 ASP A CA 1
ATOM 613 C C . ASP A 1 78 ? 24.685 3.105 -34.743 1.00 81.12 78 ASP A C 1
ATOM 615 O O . ASP A 1 78 ? 23.692 3.295 -34.041 1.00 81.12 78 ASP A O 1
ATOM 619 N N . SER A 1 79 ? 25.739 2.413 -34.297 1.00 80.94 79 SER A N 1
ATOM 620 C CA . SER A 1 79 ? 25.791 1.827 -32.956 1.00 80.94 79 SER A CA 1
ATOM 621 C C . SER A 1 79 ? 25.743 2.894 -31.854 1.00 80.94 79 SER A C 1
ATOM 623 O O . SER A 1 79 ? 24.988 2.745 -30.892 1.00 80.94 79 SER A O 1
ATOM 625 N N . ALA A 1 80 ? 26.464 4.007 -32.024 1.00 84.88 80 ALA A N 1
ATOM 626 C CA . ALA A 1 80 ? 26.443 5.135 -31.098 1.00 84.88 80 ALA A CA 1
ATOM 627 C C . ALA A 1 80 ? 25.061 5.806 -31.058 1.00 84.88 80 ALA A C 1
ATOM 629 O O . ALA A 1 80 ? 24.542 6.099 -29.979 1.00 84.88 80 ALA A O 1
ATOM 630 N N . LEU A 1 81 ? 24.422 5.978 -32.221 1.00 83.19 81 LEU A N 1
ATOM 631 C CA . LEU A 1 81 ? 23.069 6.523 -32.314 1.00 83.19 81 LEU A CA 1
ATOM 632 C C . LEU A 1 81 ? 22.051 5.612 -31.609 1.00 83.19 81 LEU A C 1
ATOM 634 O O . LEU A 1 81 ? 21.254 6.088 -30.801 1.00 83.19 81 LEU A O 1
ATOM 638 N N . ARG A 1 82 ? 22.115 4.293 -31.836 1.00 82.75 82 ARG A N 1
ATOM 639 C CA . ARG A 1 82 ? 21.260 3.312 -31.142 1.00 82.75 82 ARG A CA 1
ATOM 640 C C . ARG A 1 82 ? 21.422 3.384 -29.628 1.00 82.75 82 ARG A C 1
ATOM 642 O O . ARG A 1 82 ? 20.430 3.376 -28.900 1.00 82.75 82 ARG A O 1
ATOM 649 N N . GLN A 1 83 ? 22.664 3.473 -29.150 1.00 86.88 83 GLN A N 1
ATOM 650 C CA . GLN A 1 83 ? 22.951 3.608 -27.723 1.00 86.88 83 GLN A CA 1
ATOM 651 C C . GLN A 1 83 ? 22.378 4.906 -27.151 1.00 86.88 83 GLN A C 1
ATOM 653 O O . GLN A 1 83 ? 21.787 4.877 -26.074 1.00 86.88 83 GLN A O 1
ATOM 658 N N . GLN A 1 84 ? 22.497 6.027 -27.865 1.00 87.31 84 GLN A N 1
ATOM 659 C CA . GLN A 1 84 ? 21.966 7.314 -27.417 1.00 87.31 84 GLN A CA 1
ATOM 660 C C . GLN A 1 84 ? 20.444 7.266 -27.228 1.00 87.31 84 GLN A C 1
ATOM 662 O O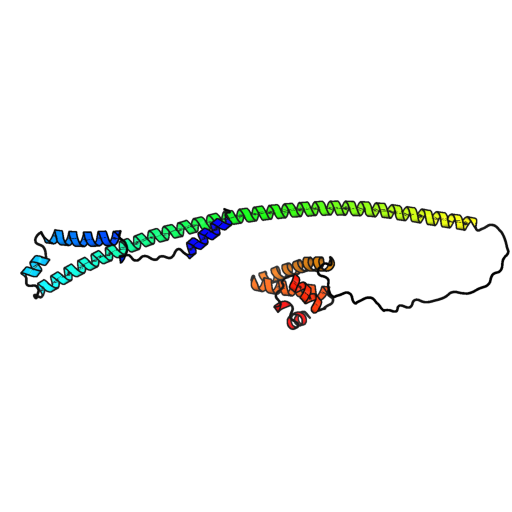 . GLN A 1 84 ? 19.945 7.662 -26.174 1.00 87.31 84 GLN A O 1
ATOM 667 N N . TYR A 1 85 ? 19.714 6.734 -28.210 1.00 87.19 85 TYR A N 1
ATOM 668 C CA . TYR A 1 85 ? 18.258 6.581 -28.132 1.00 87.19 85 TYR A CA 1
ATOM 669 C C . TYR A 1 85 ? 17.843 5.594 -27.036 1.00 87.19 85 TYR A C 1
ATOM 671 O O . TYR A 1 85 ? 16.965 5.898 -26.228 1.00 87.19 85 TYR A O 1
ATOM 679 N N . GLY A 1 86 ? 18.541 4.459 -26.918 1.00 86.62 86 GLY A N 1
ATOM 680 C CA . GLY A 1 86 ? 18.322 3.500 -25.831 1.00 86.62 86 GLY A CA 1
ATOM 681 C C . GLY A 1 86 ? 18.533 4.112 -24.442 1.00 86.62 86 GLY A C 1
ATOM 682 O O . GLY A 1 86 ? 17.731 3.890 -23.533 1.00 86.62 86 GLY A O 1
ATOM 683 N N . GLN A 1 87 ? 19.569 4.937 -24.272 1.00 88.62 87 GLN A N 1
ATOM 684 C CA . GLN A 1 87 ? 19.825 5.652 -23.021 1.00 88.62 87 GLN A CA 1
ATOM 685 C C . GLN A 1 87 ? 18.765 6.720 -22.730 1.00 88.62 87 GLN A C 1
ATOM 687 O O . GLN A 1 87 ? 18.378 6.885 -21.575 1.00 88.62 87 GLN A O 1
ATOM 692 N N . GLN A 1 88 ? 18.284 7.446 -23.742 1.00 89.19 88 GLN A N 1
ATOM 693 C CA . GLN A 1 88 ? 17.213 8.432 -23.569 1.00 89.19 88 GLN A CA 1
ATOM 694 C C . GLN A 1 88 ? 15.896 7.769 -23.158 1.00 89.19 88 GLN A C 1
ATOM 696 O O . GLN A 1 88 ? 15.272 8.205 -22.189 1.00 89.19 88 GLN A O 1
ATOM 701 N N . ALA A 1 89 ? 15.517 6.676 -23.824 1.00 87.25 89 ALA A N 1
ATOM 702 C CA . ALA A 1 89 ? 14.339 5.896 -23.464 1.00 87.25 89 ALA A CA 1
ATOM 703 C C . ALA A 1 89 ? 14.444 5.343 -22.037 1.00 87.25 89 ALA A C 1
ATOM 705 O O . ALA A 1 89 ? 13.490 5.436 -21.263 1.00 87.25 89 ALA A O 1
ATOM 706 N N . LYS A 1 90 ? 15.624 4.836 -21.654 1.00 87.69 90 LYS A N 1
ATOM 707 C CA . LYS A 1 90 ? 15.878 4.364 -20.290 1.00 87.69 90 LYS A CA 1
ATOM 708 C C . LYS A 1 90 ? 15.746 5.486 -19.258 1.00 87.69 90 LYS A C 1
ATOM 710 O O . LYS A 1 90 ? 15.055 5.307 -18.265 1.00 87.69 90 LYS A O 1
ATOM 715 N N . LYS A 1 91 ? 16.314 6.668 -19.516 1.00 91.38 91 LYS A N 1
ATOM 716 C CA . LYS A 1 91 ? 16.169 7.834 -18.625 1.00 91.38 91 LYS A CA 1
ATOM 717 C C . LYS A 1 91 ? 14.707 8.249 -18.444 1.00 91.38 91 LYS A C 1
ATOM 719 O O . LYS A 1 91 ? 14.299 8.558 -17.329 1.00 91.38 91 LYS A O 1
ATOM 724 N N . ALA A 1 92 ? 13.917 8.254 -19.518 1.00 88.44 92 ALA A N 1
ATOM 725 C CA . ALA A 1 92 ? 12.492 8.576 -19.446 1.00 88.44 92 ALA A CA 1
ATOM 726 C C . ALA A 1 92 ? 11.706 7.524 -18.646 1.00 88.44 92 ALA A C 1
ATOM 728 O O . ALA A 1 92 ? 10.838 7.871 -17.843 1.00 88.44 92 ALA A O 1
ATOM 729 N N . TYR A 1 93 ? 12.039 6.245 -18.827 1.00 90.00 93 TYR A N 1
ATOM 730 C CA . TYR A 1 93 ? 11.488 5.151 -18.034 1.00 90.00 93 TYR A CA 1
ATOM 731 C C . TYR A 1 93 ? 11.826 5.300 -16.545 1.00 90.00 93 TYR A C 1
ATOM 733 O O . TYR A 1 93 ? 10.918 5.299 -15.716 1.00 90.00 93 TYR A O 1
ATOM 741 N N . ASP A 1 94 ? 13.100 5.514 -16.210 1.00 91.06 94 ASP A N 1
ATOM 742 C CA . ASP A 1 94 ? 13.556 5.689 -14.828 1.00 91.06 94 ASP A CA 1
ATOM 743 C C . ASP A 1 94 ? 12.869 6.906 -14.174 1.00 91.06 94 ASP A C 1
ATOM 745 O O . ASP A 1 94 ? 12.409 6.840 -13.032 1.00 91.06 94 ASP A O 1
ATOM 749 N N . ALA A 1 95 ? 12.702 8.009 -14.912 1.00 92.50 95 ALA A N 1
ATOM 750 C CA . ALA A 1 95 ? 11.969 9.188 -14.444 1.00 92.50 95 ALA A CA 1
ATOM 751 C C . ALA A 1 95 ? 10.485 8.890 -14.158 1.00 92.50 95 ALA A C 1
ATOM 753 O O . ALA A 1 95 ? 9.922 9.383 -13.179 1.00 92.50 95 ALA A O 1
ATOM 754 N N . ARG A 1 96 ? 9.843 8.054 -14.981 1.00 91.19 96 ARG A N 1
ATOM 755 C CA . ARG A 1 96 ? 8.451 7.639 -14.770 1.00 91.19 96 ARG A CA 1
ATOM 756 C C . ARG A 1 96 ? 8.310 6.732 -13.550 1.00 91.19 96 ARG A C 1
ATOM 758 O O . ARG A 1 96 ? 7.410 6.954 -12.744 1.00 91.19 96 ARG A O 1
ATOM 765 N N . VAL A 1 97 ? 9.190 5.741 -13.406 1.00 92.44 97 VAL A N 1
ATOM 766 C CA . VAL A 1 97 ? 9.189 4.829 -12.251 1.00 92.44 97 VAL A CA 1
ATOM 767 C C . VAL A 1 97 ? 9.409 5.614 -10.963 1.00 92.44 97 VAL A C 1
ATOM 769 O O . VAL A 1 97 ? 8.597 5.517 -10.050 1.00 92.44 97 VAL A O 1
ATOM 772 N N . THR A 1 98 ? 10.426 6.476 -10.918 1.00 93.69 98 THR A N 1
ATOM 773 C CA . THR A 1 98 ? 10.705 7.301 -9.730 1.00 93.69 98 THR A CA 1
ATOM 774 C C . THR A 1 98 ? 9.559 8.262 -9.391 1.00 93.69 98 THR A C 1
ATOM 776 O O . THR A 1 98 ? 9.290 8.509 -8.215 1.00 93.69 98 THR A O 1
ATOM 779 N N . GLY A 1 99 ? 8.844 8.789 -10.392 1.00 94.12 99 GLY A N 1
ATOM 780 C CA . GLY A 1 99 ? 7.625 9.575 -10.184 1.00 94.12 99 GLY A CA 1
ATOM 781 C C . GLY A 1 99 ? 6.508 8.768 -9.514 1.00 94.12 99 GLY A C 1
ATOM 782 O O . GLY A 1 99 ? 5.956 9.201 -8.502 1.00 94.12 99 GLY A O 1
ATOM 783 N N . LEU A 1 100 ? 6.230 7.569 -10.031 1.00 92.38 100 LEU A N 1
ATOM 784 C CA . LEU A 1 100 ? 5.226 6.659 -9.473 1.00 92.38 100 LEU A CA 1
ATOM 785 C C . LEU A 1 100 ? 5.598 6.168 -8.065 1.00 92.38 100 LEU A C 1
ATOM 787 O O . LEU A 1 100 ? 4.726 6.024 -7.210 1.00 92.38 100 LEU A O 1
ATOM 791 N N . GLU A 1 101 ? 6.881 5.942 -7.783 1.00 92.62 101 GLU A N 1
ATOM 792 C CA . GLU A 1 101 ? 7.351 5.569 -6.444 1.00 92.62 101 GLU A CA 1
ATOM 793 C C . GLU A 1 101 ? 7.118 6.679 -5.416 1.00 92.62 101 GLU A C 1
ATOM 795 O O . GLU A 1 101 ? 6.620 6.409 -4.322 1.00 92.62 101 GLU A O 1
ATOM 800 N N . LYS A 1 102 ? 7.395 7.937 -5.780 1.00 95.50 102 LYS A N 1
ATOM 801 C CA . LYS A 1 102 ? 7.093 9.092 -4.921 1.00 95.50 102 LYS A CA 1
ATOM 802 C C . LYS A 1 102 ? 5.595 9.226 -4.661 1.00 95.50 102 LYS A C 1
ATOM 804 O O . LYS A 1 102 ? 5.191 9.493 -3.530 1.00 95.50 102 LYS A O 1
ATOM 809 N N . GLU A 1 103 ? 4.771 9.025 -5.687 1.00 93.62 103 GLU A N 1
ATOM 810 C CA . GLU A 1 103 ? 3.315 9.065 -5.551 1.00 93.62 103 GLU A CA 1
ATOM 811 C C . GLU A 1 103 ? 2.807 7.945 -4.633 1.00 93.62 103 GLU A C 1
ATOM 813 O O . GLU A 1 103 ? 2.034 8.205 -3.709 1.00 93.62 103 GLU A O 1
ATOM 818 N N . ARG A 1 104 ? 3.311 6.718 -4.815 1.00 94.94 104 ARG A N 1
ATOM 819 C CA . ARG A 1 104 ? 3.034 5.570 -3.942 1.00 94.94 104 ARG A CA 1
ATOM 820 C C . ARG A 1 104 ? 3.350 5.897 -2.487 1.00 94.94 104 ARG A C 1
ATOM 822 O O . ARG A 1 104 ? 2.531 5.617 -1.615 1.00 94.94 104 ARG A O 1
ATOM 829 N N . ASP A 1 105 ? 4.524 6.454 -2.213 1.00 93.50 105 ASP A N 1
ATOM 830 C CA . ASP A 1 105 ? 4.963 6.718 -0.841 1.00 93.50 105 ASP A CA 1
ATOM 831 C C . ASP A 1 105 ? 4.146 7.841 -0.192 1.00 93.50 105 ASP A C 1
ATOM 833 O O . ASP A 1 105 ? 3.676 7.683 0.938 1.00 93.50 105 ASP A O 1
ATOM 837 N N . GLY A 1 106 ? 3.845 8.906 -0.940 1.00 94.75 106 GLY A N 1
ATOM 838 C CA . GLY A 1 106 ? 2.934 9.955 -0.481 1.00 94.75 106 GLY A CA 1
ATOM 839 C C . GLY A 1 106 ? 1.514 9.440 -0.212 1.00 94.75 106 GLY A C 1
ATOM 840 O O . GLY A 1 106 ? 0.882 9.832 0.770 1.00 94.75 106 GLY A O 1
ATOM 841 N N . LEU A 1 107 ? 0.999 8.534 -1.049 1.00 93.75 107 LEU A N 1
ATOM 842 C CA . LEU A 1 107 ? -0.316 7.919 -0.853 1.00 93.75 107 LEU A CA 1
ATOM 843 C C . LEU A 1 107 ? -0.334 6.951 0.334 1.00 93.75 107 LEU A C 1
ATOM 845 O O . LEU A 1 107 ? -1.290 6.974 1.107 1.00 93.75 107 LEU A O 1
ATOM 849 N N . LYS A 1 108 ? 0.722 6.154 0.539 1.00 93.62 108 LYS A N 1
ATOM 850 C CA . LYS A 1 108 ? 0.864 5.291 1.725 1.00 93.62 108 LYS A CA 1
ATOM 851 C C . LYS A 1 108 ? 0.789 6.097 3.017 1.00 93.62 108 LYS A C 1
ATOM 853 O O . LYS A 1 108 ? 0.068 5.707 3.932 1.00 93.62 108 LYS A O 1
ATOM 858 N N . GLU A 1 109 ? 1.485 7.231 3.084 1.00 93.69 109 GLU A N 1
ATOM 859 C CA . GLU A 1 109 ? 1.456 8.097 4.264 1.00 93.69 109 GLU A CA 1
ATOM 860 C C . GLU A 1 109 ? 0.050 8.662 4.520 1.00 93.69 109 GLU A C 1
ATOM 862 O O . GLU A 1 109 ? -0.432 8.662 5.655 1.00 93.69 109 GLU A O 1
ATOM 867 N N . LYS A 1 110 ? -0.645 9.106 3.465 1.00 94.12 110 LYS A N 1
ATOM 868 C CA . LYS A 1 110 ? -2.022 9.613 3.574 1.00 94.12 110 LYS A CA 1
ATOM 869 C C . LYS A 1 110 ? -2.997 8.533 4.041 1.00 94.12 110 LYS A C 1
ATOM 871 O O . LYS A 1 110 ? -3.782 8.791 4.951 1.00 94.12 110 LYS A O 1
ATOM 876 N N . VAL A 1 111 ? -2.905 7.325 3.480 1.00 93.88 111 VAL A N 1
ATOM 877 C CA . VAL A 1 111 ? -3.718 6.174 3.900 1.00 93.88 111 VAL A CA 1
ATOM 878 C C . VAL A 1 111 ? -3.467 5.843 5.368 1.00 93.88 111 VAL A C 1
ATOM 880 O O . VAL A 1 111 ? -4.422 5.681 6.123 1.00 93.88 111 VAL A O 1
ATOM 883 N N . LEU A 1 112 ? -2.204 5.812 5.800 1.00 93.06 112 LEU A N 1
ATOM 884 C CA . LEU A 1 112 ? -1.857 5.545 7.194 1.00 93.06 112 LEU A CA 1
ATOM 885 C C . LEU A 1 112 ? -2.463 6.595 8.139 1.00 93.06 112 LEU A C 1
ATOM 887 O O . LEU A 1 112 ? -3.029 6.243 9.172 1.00 93.06 112 LEU A O 1
ATOM 891 N N . LYS A 1 113 ? -2.398 7.882 7.776 1.00 93.19 113 LYS A N 1
ATOM 892 C CA . LYS A 1 113 ? -3.002 8.969 8.564 1.00 93.19 113 LYS A CA 1
ATOM 893 C C . LYS A 1 113 ? -4.524 8.845 8.653 1.00 93.19 113 LYS A C 1
ATOM 895 O O . LYS A 1 113 ? -5.086 9.091 9.719 1.00 93.19 113 LYS A O 1
ATOM 900 N N . GLU A 1 114 ? -5.201 8.471 7.570 1.00 92.25 114 GLU A N 1
ATOM 901 C CA . GLU A 1 114 ? -6.648 8.226 7.601 1.00 92.25 114 GLU A CA 1
ATOM 902 C C . GLU A 1 114 ? -7.016 7.024 8.468 1.00 92.25 114 GLU A C 1
ATOM 904 O O . GLU A 1 114 ? -7.959 7.101 9.254 1.00 92.25 114 GLU A O 1
ATOM 909 N N . GLU A 1 115 ? -6.257 5.932 8.384 1.00 91.50 115 GLU A N 1
ATOM 910 C CA . GLU A 1 115 ? -6.484 4.752 9.217 1.00 91.50 115 GLU A CA 1
ATOM 911 C C . GLU A 1 115 ? -6.259 5.044 10.699 1.00 91.50 115 GLU A C 1
ATOM 913 O O . GLU A 1 115 ? -7.059 4.615 11.530 1.00 91.50 115 GLU A O 1
ATOM 918 N N . GLN A 1 116 ? -5.233 5.827 11.037 1.00 92.19 116 GLN A N 1
ATOM 919 C CA . GLN A 1 116 ? -4.993 6.278 12.408 1.00 92.19 116 GLN A CA 1
ATOM 920 C C . GLN A 1 116 ? -6.131 7.159 12.926 1.00 92.19 116 GLN A C 1
ATOM 922 O O . GLN A 1 116 ? -6.597 6.952 14.046 1.00 92.19 116 GLN A O 1
ATOM 927 N N . LYS A 1 117 ? -6.625 8.104 12.116 1.00 92.88 117 LYS A N 1
ATOM 928 C CA . LYS A 1 117 ? -7.780 8.939 12.485 1.00 92.88 117 LYS A CA 1
ATOM 929 C C . LYS A 1 117 ? -9.035 8.096 12.700 1.00 92.88 117 LYS A C 1
ATOM 931 O O . LYS A 1 117 ? -9.686 8.237 13.731 1.00 92.88 117 LYS A O 1
ATOM 936 N N . ALA A 1 118 ? -9.331 7.175 11.784 1.00 91.31 118 ALA A N 1
ATOM 937 C CA . ALA A 1 118 ? -10.471 6.274 11.909 1.00 91.31 118 ALA A CA 1
ATOM 938 C C . ALA A 1 118 ? -10.341 5.339 13.126 1.00 91.31 118 ALA A C 1
ATOM 940 O O . ALA A 1 118 ? -11.328 5.053 13.802 1.00 91.31 118 ALA A O 1
ATOM 941 N N . ALA A 1 119 ? -9.133 4.864 13.440 1.00 90.56 119 ALA A N 1
ATOM 942 C CA . ALA A 1 119 ? -8.875 4.056 14.629 1.00 90.56 119 ALA A CA 1
ATOM 943 C C . ALA A 1 119 ? -9.060 4.864 15.923 1.00 90.56 119 ALA A C 1
ATOM 945 O O . ALA A 1 119 ? -9.694 4.373 16.856 1.00 90.56 119 ALA A O 1
ATOM 946 N N . ALA A 1 120 ? -8.569 6.105 15.964 1.00 93.56 120 ALA A N 1
ATOM 947 C CA . ALA A 1 120 ? -8.750 7.005 17.099 1.00 93.56 120 ALA A CA 1
ATOM 948 C C . ALA A 1 120 ? -10.232 7.341 17.328 1.00 93.56 120 ALA A C 1
ATOM 950 O O . ALA A 1 120 ? -10.708 7.295 18.460 1.00 93.56 120 ALA A O 1
ATOM 951 N N . GLU A 1 121 ? -10.987 7.601 16.260 1.00 91.88 121 GLU A N 1
ATOM 952 C CA . GLU A 1 121 ? -12.428 7.848 16.340 1.00 91.88 121 GLU A CA 1
ATOM 953 C C . GLU A 1 121 ? -13.188 6.620 16.856 1.00 91.88 121 GLU A C 1
ATOM 955 O O . GLU A 1 121 ? -14.026 6.734 17.751 1.00 91.88 121 GLU A O 1
ATOM 960 N N . ARG A 1 122 ? -12.845 5.420 16.370 1.00 91.44 122 ARG A N 1
ATOM 961 C CA . ARG A 1 122 ? -13.416 4.160 16.873 1.00 91.44 122 ARG A CA 1
ATOM 962 C C . ARG A 1 122 ? -13.085 3.928 18.344 1.00 91.44 122 ARG A C 1
ATOM 964 O O . ARG A 1 122 ? -13.962 3.503 19.091 1.00 91.44 122 ARG A O 1
ATOM 971 N N . ALA A 1 123 ? -11.856 4.214 18.770 1.00 92.19 123 ALA A N 1
ATOM 972 C CA . ALA A 1 123 ? -11.461 4.105 20.171 1.00 92.19 123 ALA A CA 1
ATOM 973 C C . ALA A 1 123 ? -12.254 5.085 21.051 1.00 92.19 123 ALA A C 1
ATOM 975 O O . ALA A 1 123 ? -12.808 4.680 22.073 1.00 92.19 123 ALA A O 1
ATOM 976 N N . ALA A 1 124 ? -12.400 6.340 20.614 1.00 93.44 124 ALA A N 1
ATOM 977 C CA . ALA A 1 124 ? -13.201 7.341 21.313 1.00 93.44 124 ALA A CA 1
ATOM 978 C C . ALA A 1 124 ? -14.689 6.947 21.389 1.00 93.44 124 ALA A C 1
ATOM 980 O O . ALA A 1 124 ? -15.324 7.108 22.432 1.00 93.44 124 ALA A O 1
ATOM 981 N N . ALA A 1 125 ? -15.250 6.386 20.314 1.00 92.00 125 ALA A N 1
ATOM 982 C CA . ALA A 1 125 ? -16.620 5.878 20.297 1.00 92.00 125 ALA A CA 1
ATOM 983 C C . ALA A 1 125 ? -16.806 4.691 21.259 1.00 92.00 125 ALA A C 1
ATOM 985 O O . ALA A 1 125 ? -17.778 4.656 22.014 1.00 92.00 125 ALA A O 1
ATOM 986 N N . GLN A 1 126 ? -15.854 3.754 21.296 1.00 91.94 126 GLN A N 1
ATOM 987 C CA . GLN A 1 126 ? -15.873 2.635 22.242 1.00 91.94 126 GLN A CA 1
ATOM 988 C C . GLN A 1 126 ? -15.755 3.104 23.694 1.00 91.94 126 GLN A C 1
ATOM 990 O O . GLN A 1 126 ? -16.427 2.560 24.567 1.00 91.94 126 GLN A O 1
ATOM 995 N N . GLU A 1 127 ? -14.932 4.115 23.972 1.00 91.00 127 GLU A N 1
ATOM 996 C CA . GLU A 1 127 ? -14.807 4.674 25.317 1.00 91.00 127 GLU A CA 1
ATOM 997 C C . GLU A 1 127 ? -16.110 5.346 25.771 1.00 91.00 127 GLU A C 1
ATOM 999 O O . GLU A 1 127 ? -16.556 5.127 26.899 1.00 91.00 127 GLU A O 1
ATOM 1004 N N . ARG A 1 128 ? -16.766 6.107 24.886 1.00 92.12 128 ARG A N 1
ATOM 1005 C CA . ARG A 1 128 ? -18.089 6.693 25.161 1.00 92.12 128 ARG A CA 1
ATOM 1006 C C . ARG A 1 128 ? -19.131 5.612 25.432 1.00 92.12 128 ARG A C 1
ATOM 1008 O O . ARG A 1 128 ? -19.815 5.694 26.448 1.00 92.12 128 ARG A O 1
ATOM 1015 N N . ALA A 1 129 ? -19.177 4.571 24.602 1.00 92.75 129 ALA A N 1
ATOM 1016 C CA . ALA A 1 129 ? -20.084 3.442 24.791 1.00 92.75 129 ALA A CA 1
ATOM 1017 C C . ALA A 1 129 ? -19.833 2.709 26.121 1.00 92.75 129 ALA A C 1
ATOM 1019 O O . ALA A 1 129 ? -20.779 2.343 26.811 1.00 92.75 129 ALA A O 1
ATOM 1020 N N . ARG A 1 130 ? -18.568 2.538 26.533 1.00 92.94 130 ARG A N 1
ATOM 1021 C CA . ARG A 1 130 ? -18.225 1.947 27.839 1.00 92.94 130 ARG A CA 1
ATOM 1022 C C . ARG A 1 130 ? -18.680 2.816 29.004 1.00 92.94 130 ARG A C 1
ATOM 1024 O O . ARG A 1 130 ? -19.258 2.291 29.948 1.00 92.94 130 ARG A O 1
ATOM 1031 N N . LYS A 1 131 ? -18.443 4.129 28.943 1.00 93.75 131 LYS A N 1
ATOM 1032 C CA . LYS A 1 131 ? -18.893 5.064 29.988 1.00 93.75 131 LYS A CA 1
ATOM 1033 C C . LYS A 1 131 ? -20.415 5.094 30.093 1.00 93.75 131 LYS A C 1
ATOM 1035 O O . LYS A 1 131 ? -20.950 5.161 31.194 1.00 93.75 131 LYS A O 1
ATOM 1040 N N . GLU A 1 132 ? -21.116 5.037 28.967 1.00 91.00 132 GLU A N 1
ATOM 1041 C CA . GLU A 1 132 ? -22.576 4.977 28.946 1.00 91.00 132 GLU A CA 1
ATOM 1042 C C . GLU A 1 132 ? -23.102 3.651 29.509 1.00 91.00 132 GLU A C 1
ATOM 1044 O O . GLU A 1 132 ? -23.987 3.669 30.361 1.00 91.00 132 GLU A O 1
ATOM 1049 N N . ALA A 1 133 ? -22.499 2.520 29.133 1.00 91.75 133 ALA A N 1
ATOM 1050 C CA . ALA A 1 133 ? -22.835 1.213 29.695 1.00 91.75 133 ALA A CA 1
ATOM 1051 C C . ALA A 1 133 ? -22.611 1.161 31.216 1.00 91.75 133 ALA A C 1
ATOM 1053 O O . ALA A 1 133 ? -23.482 0.691 31.941 1.00 91.75 133 ALA A O 1
ATOM 1054 N N . GLN A 1 134 ? -21.500 1.718 31.712 1.00 92.31 134 GLN A N 1
ATOM 1055 C CA . GLN A 1 134 ? -21.231 1.825 33.151 1.00 92.31 134 GLN A CA 1
ATOM 1056 C C . GLN A 1 134 ? -22.289 2.661 33.877 1.00 92.31 134 GLN A C 1
ATOM 1058 O O . GLN A 1 134 ? -22.754 2.272 34.943 1.00 92.31 134 GLN A O 1
ATOM 1063 N N . ARG A 1 135 ? -22.716 3.790 33.295 1.00 93.19 135 ARG A N 1
ATOM 1064 C CA . ARG A 1 135 ? -23.797 4.610 33.868 1.00 93.19 135 ARG A CA 1
ATOM 1065 C C . ARG A 1 135 ? -25.123 3.857 33.901 1.00 93.19 135 ARG A C 1
ATOM 1067 O O . ARG A 1 135 ? -25.848 3.959 34.885 1.00 93.19 135 ARG A O 1
ATOM 1074 N N . GLN A 1 136 ? -25.445 3.109 32.846 1.00 91.25 136 GLN A N 1
ATOM 1075 C CA . GLN A 1 136 ? -26.655 2.288 32.816 1.00 91.25 136 GLN A CA 1
ATOM 1076 C C . GLN A 1 136 ? -26.605 1.180 33.872 1.00 91.25 136 GLN A C 1
ATOM 1078 O O . GLN A 1 136 ? -27.590 0.966 34.570 1.00 91.25 136 GLN A O 1
ATOM 1083 N N . GLU A 1 137 ? -25.465 0.513 34.038 1.00 89.31 137 GLU A N 1
ATOM 1084 C CA . GLU A 1 137 ? -25.276 -0.510 35.069 1.00 89.31 137 GLU A CA 1
ATOM 1085 C C . GLU A 1 137 ? -25.391 0.076 36.484 1.00 89.31 137 GLU A C 1
ATOM 1087 O O . GLU A 1 137 ? -26.109 -0.471 37.317 1.00 89.31 137 GLU A O 1
ATOM 1092 N N . GLU A 1 138 ? -24.791 1.242 36.742 1.00 89.81 138 GLU A N 1
ATOM 1093 C CA . GLU A 1 138 ? -24.916 1.935 38.030 1.00 89.81 138 GLU A CA 1
ATOM 1094 C C . GLU A 1 138 ? -26.375 2.306 38.348 1.00 89.81 138 GLU A C 1
ATOM 1096 O O . GLU A 1 138 ? -26.827 2.167 39.488 1.00 89.81 138 GLU A O 1
ATOM 1101 N N . LEU A 1 139 ? -27.138 2.756 37.346 1.00 92.88 139 LEU A N 1
ATOM 1102 C CA . LEU A 1 139 ? -28.568 3.028 37.502 1.00 92.88 139 LEU A CA 1
ATOM 1103 C C . LEU A 1 139 ? -29.357 1.749 37.800 1.00 92.88 139 LEU A C 1
ATOM 1105 O O . LEU A 1 139 ? -30.178 1.759 38.716 1.00 92.88 139 LEU A O 1
ATOM 1109 N N . ARG A 1 140 ? -29.063 0.641 37.107 1.00 92.25 140 ARG A N 1
ATOM 1110 C CA . ARG A 1 140 ? -29.709 -0.655 37.366 1.00 92.25 140 ARG A CA 1
ATOM 1111 C C . ARG A 1 140 ? -29.432 -1.161 38.775 1.00 92.25 140 ARG A C 1
ATOM 1113 O O . ARG A 1 140 ? -30.373 -1.530 39.463 1.00 92.25 140 ARG A O 1
ATOM 1120 N N . ILE A 1 141 ? -28.186 -1.091 39.244 1.00 92.12 141 ILE A N 1
ATOM 1121 C CA . ILE A 1 141 ? -27.833 -1.485 40.618 1.00 92.12 141 ILE A CA 1
ATOM 1122 C C . ILE A 1 141 ? -28.588 -0.620 41.637 1.00 92.12 141 ILE A C 1
ATOM 1124 O O . ILE A 1 141 ? -29.104 -1.127 42.632 1.00 92.12 141 ILE A O 1
ATOM 1128 N N . LYS A 1 142 ? -28.707 0.694 41.400 1.00 91.31 142 LYS A N 1
ATOM 1129 C CA . LYS A 1 142 ? -29.492 1.582 42.277 1.00 91.31 142 LYS A CA 1
ATOM 1130 C C . LYS A 1 142 ? -30.978 1.218 42.295 1.00 91.31 142 LYS A C 1
ATOM 1132 O O . LYS A 1 142 ? -31.599 1.303 43.354 1.00 91.31 142 LYS A O 1
ATOM 1137 N N . GLU A 1 143 ? -31.554 0.848 41.156 1.00 91.62 143 GLU A N 1
ATOM 1138 C CA . GLU A 1 143 ? -32.944 0.391 41.062 1.00 91.62 143 GLU A CA 1
ATOM 1139 C C . GLU A 1 143 ? -33.151 -0.963 41.752 1.00 91.62 143 GLU A C 1
ATOM 1141 O O . GLU A 1 143 ? -34.081 -1.104 42.546 1.00 91.62 143 GLU A O 1
ATOM 1146 N N . GLU A 1 144 ? -32.254 -1.925 41.535 1.00 89.38 144 GLU A N 1
ATOM 1147 C CA . GLU A 1 144 ? -32.279 -3.234 42.195 1.00 89.38 144 GLU A CA 1
ATOM 1148 C C . GLU A 1 144 ? -32.170 -3.100 43.719 1.00 89.38 144 GLU A C 1
ATOM 1150 O O . GLU A 1 144 ? -33.008 -3.642 44.440 1.00 89.38 144 GLU A O 1
ATOM 1155 N N . ASN A 1 145 ? -31.236 -2.283 44.218 1.00 91.25 145 ASN A N 1
ATOM 1156 C CA . ASN A 1 145 ? -31.086 -2.017 45.651 1.00 91.25 145 ASN A CA 1
ATOM 1157 C C . ASN A 1 145 ? -32.346 -1.380 46.261 1.00 91.25 145 ASN A C 1
ATOM 1159 O O . ASN A 1 145 ? -32.733 -1.710 47.383 1.00 91.25 145 ASN A O 1
ATOM 1163 N N . LYS A 1 146 ? -33.018 -0.470 45.540 1.00 93.25 146 LYS A N 1
ATOM 1164 C CA . LYS A 1 146 ? -34.296 0.106 45.998 1.00 93.25 146 LYS A CA 1
ATOM 1165 C C . LYS A 1 146 ? -35.370 -0.972 46.135 1.00 93.25 146 LYS A C 1
ATOM 1167 O O . LYS A 1 146 ? -36.039 -1.028 47.167 1.00 93.25 146 LYS A O 1
ATOM 1172 N N . LEU A 1 147 ? -35.508 -1.832 45.127 1.00 90.88 147 LEU A N 1
ATOM 1173 C CA . LEU A 1 147 ? -36.476 -2.931 45.139 1.00 90.88 147 LEU A CA 1
ATOM 1174 C C . LEU A 1 147 ? -36.170 -3.947 46.246 1.00 90.88 147 LEU A C 1
ATOM 1176 O O . LEU A 1 147 ? -37.087 -4.467 46.882 1.00 90.88 147 LEU A O 1
ATOM 1180 N N . GLU A 1 148 ? -34.895 -4.219 46.517 1.00 86.56 148 GLU A N 1
ATOM 1181 C CA . GLU A 1 148 ? -34.483 -5.111 47.598 1.00 86.56 148 GLU A CA 1
ATOM 1182 C C . GLU A 1 148 ? -34.824 -4.535 48.980 1.00 86.56 148 GLU A C 1
ATOM 1184 O O . GLU A 1 148 ? -35.412 -5.233 49.809 1.00 86.56 148 GLU A O 1
ATOM 1189 N N . ILE A 1 149 ? -34.580 -3.241 49.210 1.00 87.31 149 ILE A N 1
ATOM 1190 C CA . ILE A 1 149 ? -34.992 -2.556 50.448 1.00 87.31 149 ILE A CA 1
ATOM 1191 C C . ILE A 1 149 ? -36.514 -2.624 50.634 1.00 87.31 149 ILE A C 1
ATOM 1193 O O . ILE A 1 149 ? -36.996 -2.859 51.747 1.00 87.31 149 ILE A O 1
ATOM 1197 N N . GLU A 1 150 ? -37.292 -2.435 49.566 1.00 86.75 150 GLU A N 1
ATOM 1198 C CA . GLU A 1 150 ? -38.751 -2.568 49.623 1.00 86.75 150 GLU A CA 1
ATOM 1199 C C . GLU A 1 150 ? -39.193 -3.997 49.949 1.00 86.75 150 GLU A C 1
ATOM 1201 O O . GLU A 1 150 ? -40.082 -4.179 50.786 1.00 86.75 150 GLU A O 1
ATOM 1206 N N . ARG A 1 151 ? -38.540 -5.015 49.373 1.00 89.56 151 ARG A N 1
ATOM 1207 C CA . ARG A 1 151 ? -38.794 -6.427 49.706 1.00 89.56 151 ARG A CA 1
ATOM 1208 C C . ARG A 1 151 ? -38.492 -6.731 51.168 1.00 89.56 151 ARG A C 1
ATOM 1210 O O . ARG A 1 151 ? -39.335 -7.332 51.831 1.00 89.56 151 ARG A O 1
ATOM 1217 N N . ILE A 1 152 ? -37.353 -6.275 51.690 1.00 87.94 152 ILE A N 1
ATOM 1218 C CA . ILE A 1 152 ? -36.982 -6.456 53.102 1.00 87.94 152 ILE A CA 1
ATOM 1219 C C . ILE A 1 152 ? -38.014 -5.775 54.010 1.00 87.94 152 ILE A C 1
ATOM 1221 O O . ILE A 1 152 ? -38.488 -6.376 54.973 1.00 87.94 152 ILE A O 1
ATOM 1225 N N . ARG A 1 153 ? -38.441 -4.546 53.687 1.00 86.44 153 ARG A N 1
ATOM 1226 C CA . ARG A 1 153 ? -39.498 -3.848 54.442 1.00 86.44 153 ARG A CA 1
ATOM 1227 C C . ARG A 1 153 ? -40.834 -4.585 54.394 1.00 86.44 153 ARG A C 1
ATOM 1229 O O . ARG A 1 153 ? -41.528 -4.643 55.408 1.00 86.44 153 ARG A O 1
ATOM 1236 N N . ALA A 1 154 ? -41.216 -5.126 53.239 1.00 83.94 154 ALA A N 1
ATOM 1237 C CA . ALA A 1 154 ? -42.443 -5.901 53.094 1.00 83.94 154 ALA A CA 1
ATOM 1238 C C . ALA A 1 154 ? -42.383 -7.199 53.916 1.00 83.94 154 ALA A C 1
ATOM 1240 O O . ALA A 1 154 ? -43.324 -7.495 54.651 1.00 83.94 154 ALA A O 1
ATOM 1241 N N . GLN A 1 155 ? -41.262 -7.924 53.870 1.00 83.19 155 GLN A N 1
ATOM 1242 C CA . GLN A 1 155 ? -41.035 -9.121 54.684 1.00 83.19 155 GLN A CA 1
ATOM 1243 C C . GLN A 1 155 ? -41.070 -8.805 56.184 1.00 83.19 155 GLN A C 1
ATOM 1245 O O . GLN A 1 155 ? -41.784 -9.478 56.924 1.00 83.19 155 GLN A O 1
ATOM 1250 N N . ALA A 1 156 ? -40.412 -7.730 56.622 1.00 81.31 156 ALA A N 1
ATOM 1251 C CA . ALA A 1 156 ? -40.438 -7.292 58.017 1.00 81.31 156 ALA A CA 1
ATOM 1252 C C . ALA A 1 156 ? -41.861 -6.953 58.500 1.00 81.31 156 ALA A C 1
ATOM 1254 O O . ALA A 1 156 ? -42.233 -7.289 59.623 1.00 81.31 156 ALA A O 1
ATOM 1255 N N . LYS A 1 157 ? -42.699 -6.339 57.649 1.00 82.69 157 LYS A N 1
ATOM 1256 C CA . LYS A 1 157 ? -44.120 -6.096 57.964 1.00 82.69 157 LYS A CA 1
ATOM 1257 C C . LYS A 1 157 ? -44.911 -7.398 58.106 1.00 82.69 157 LYS A C 1
ATOM 1259 O O . LYS A 1 157 ? -45.731 -7.508 59.017 1.00 82.69 157 LYS A O 1
ATOM 1264 N N . VAL A 1 158 ? -44.670 -8.378 57.234 1.00 80.62 158 VAL A N 1
ATOM 1265 C CA . VAL A 1 158 ? -45.320 -9.697 57.301 1.00 80.62 158 VAL A CA 1
ATOM 1266 C C . VAL A 1 158 ? -44.900 -10.450 58.566 1.00 80.62 158 VAL A C 1
ATOM 1268 O O . VAL A 1 158 ? -45.758 -10.989 59.264 1.00 80.62 158 VAL A O 1
ATOM 1271 N N . GLU A 1 159 ? -43.613 -10.447 58.920 1.00 73.69 159 GLU A N 1
ATOM 1272 C CA . GLU A 1 159 ? -43.131 -11.065 60.161 1.00 73.69 159 GLU A CA 1
ATOM 1273 C C . GLU A 1 159 ? -43.659 -10.360 61.414 1.00 73.69 159 GLU A C 1
ATOM 1275 O O . GLU A 1 159 ? -44.095 -11.030 62.352 1.00 73.69 159 GLU A O 1
ATOM 1280 N N . ALA A 1 160 ? -43.716 -9.025 61.421 1.00 73.94 160 ALA A N 1
ATOM 1281 C CA . ALA A 1 160 ? -44.313 -8.263 62.515 1.00 73.94 160 ALA A CA 1
ATOM 1282 C C . ALA A 1 160 ? -45.807 -8.589 62.692 1.00 73.94 160 ALA A C 1
ATOM 1284 O O . ALA A 1 160 ? -46.264 -8.803 63.818 1.00 73.94 160 ALA A O 1
ATOM 1285 N N . ALA A 1 161 ? -46.563 -8.703 61.594 1.00 74.12 161 ALA A N 1
ATOM 1286 C CA . ALA A 1 161 ? -47.960 -9.134 61.629 1.00 74.12 161 ALA A CA 1
ATOM 1287 C C . ALA A 1 161 ? -48.104 -10.577 62.150 1.00 74.12 161 ALA A C 1
ATOM 1289 O O . ALA A 1 161 ? -48.999 -10.867 62.946 1.00 74.12 161 ALA A O 1
ATOM 1290 N N . ARG A 1 162 ? -47.186 -11.475 61.771 1.00 71.00 162 ARG A N 1
ATOM 1291 C CA . ARG A 1 162 ? -47.153 -12.870 62.237 1.00 71.00 162 ARG A CA 1
ATOM 1292 C C . ARG A 1 162 ? -46.834 -12.977 63.734 1.00 71.00 162 ARG A C 1
ATOM 1294 O O . ARG A 1 162 ? -47.477 -13.749 64.445 1.00 71.00 162 ARG A O 1
ATOM 1301 N N . LEU A 1 163 ? -45.903 -12.168 64.240 1.00 69.62 163 LEU A N 1
ATOM 1302 C CA . LEU A 1 163 ? -45.570 -12.068 65.667 1.00 69.62 163 LEU A CA 1
ATOM 1303 C C . LEU A 1 163 ? -46.707 -11.439 66.491 1.00 69.62 163 LEU A C 1
ATOM 1305 O O . LEU A 1 163 ? -46.970 -11.876 67.612 1.00 69.62 163 LEU A O 1
ATOM 1309 N N . ALA A 1 164 ? -47.423 -10.457 65.938 1.00 65.94 164 ALA A N 1
ATOM 1310 C CA . ALA A 1 164 ? -48.602 -9.869 66.576 1.00 65.94 164 ALA A CA 1
ATOM 1311 C C . ALA A 1 164 ? -49.781 -10.859 66.650 1.00 65.94 164 ALA A C 1
ATOM 1313 O O . ALA A 1 164 ? -50.459 -10.933 67.676 1.00 65.94 164 ALA A O 1
ATOM 1314 N N . ALA A 1 165 ? -49.987 -11.672 65.608 1.00 63.19 165 ALA A N 1
ATOM 1315 C CA . ALA A 1 165 ? -50.968 -12.759 65.618 1.00 63.19 165 ALA A CA 1
ATOM 1316 C C . ALA A 1 165 ? -50.600 -13.864 66.629 1.00 63.19 165 ALA A C 1
ATOM 1318 O O . ALA A 1 165 ? -51.472 -14.361 67.340 1.00 63.19 165 ALA A O 1
ATOM 1319 N N . SER A 1 166 ? -49.307 -14.180 66.768 1.00 55.81 166 SER A N 1
ATOM 1320 C CA . SER A 1 166 ? -48.788 -15.110 67.784 1.00 55.81 166 SER A CA 1
ATOM 1321 C C . SER A 1 166 ? -49.074 -14.630 69.218 1.00 55.81 166 SER A C 1
ATOM 1323 O O . SER A 1 166 ? -49.619 -15.387 70.022 1.00 55.81 166 SER A O 1
ATOM 1325 N N . LYS A 1 167 ? -48.857 -13.341 69.527 1.00 55.62 167 LYS A N 1
ATOM 1326 C CA . LYS A 1 167 ? -49.171 -12.761 70.851 1.00 55.62 167 LYS A CA 1
ATOM 1327 C C . LYS A 1 167 ? -50.669 -12.710 71.178 1.00 55.62 167 LYS A C 1
ATOM 1329 O O . LYS A 1 167 ? -51.031 -12.683 72.351 1.00 55.62 167 LYS A O 1
ATOM 1334 N N . LYS A 1 168 ? -51.547 -12.729 70.170 1.00 48.09 168 LYS A N 1
ATOM 1335 C CA . LYS A 1 168 ? -53.009 -12.749 70.355 1.00 48.09 168 LYS A CA 1
ATOM 1336 C C . LYS A 1 168 ? -53.573 -14.158 70.608 1.00 48.09 168 LYS A C 1
ATOM 1338 O O . LYS A 1 168 ? -54.734 -14.277 70.980 1.00 48.09 168 LYS A O 1
ATOM 1343 N N . SER A 1 169 ? -52.759 -15.210 70.476 1.00 47.75 169 SER A N 1
ATOM 1344 C CA . SER A 1 169 ? -53.176 -16.608 70.698 1.00 47.75 169 SER A CA 1
ATOM 1345 C C . SER A 1 169 ? -53.057 -17.100 72.154 1.00 47.75 169 SER A C 1
ATOM 1347 O O . SER A 1 169 ? -53.382 -18.245 72.448 1.00 47.75 169 SER A O 1
ATOM 1349 N N . GLY A 1 170 ? -52.648 -16.239 73.094 1.00 42.50 170 GLY A N 1
ATOM 1350 C CA . GLY A 1 170 ? -52.449 -16.602 74.505 1.00 42.50 170 GLY A CA 1
ATOM 1351 C C . GLY A 1 170 ? -53.689 -16.569 75.411 1.00 42.50 170 GLY A C 1
ATOM 1352 O O . GLY A 1 170 ? -53.529 -16.689 76.624 1.00 42.50 170 GLY A O 1
ATOM 1353 N N . ARG A 1 171 ? -54.916 -16.374 74.897 1.00 41.12 171 ARG A N 1
ATOM 1354 C CA . ARG A 1 171 ? -56.121 -16.300 75.748 1.00 41.12 171 ARG A CA 1
ATOM 1355 C C . ARG A 1 171 ? -57.293 -17.131 75.211 1.00 41.12 171 ARG A C 1
ATOM 1357 O O . ARG A 1 171 ? -57.943 -16.765 74.242 1.00 41.12 171 ARG A O 1
ATOM 1364 N N . SER A 1 172 ? -57.544 -18.198 75.972 1.00 37.28 172 SER A N 1
ATOM 1365 C CA . SER A 1 172 ? -58.760 -19.003 76.159 1.00 37.28 172 SER A CA 1
ATOM 1366 C C . SER A 1 172 ? -59.229 -20.002 75.094 1.00 37.28 172 SER A C 1
ATOM 1368 O O . SER A 1 172 ? -59.674 -19.648 74.008 1.00 37.28 172 SER A O 1
ATOM 1370 N N . SER A 1 173 ? -59.348 -21.230 75.604 1.00 36.12 173 SER A N 1
ATOM 1371 C CA . SER A 1 173 ? -60.530 -22.103 75.603 1.00 36.12 173 SER A CA 1
ATOM 1372 C C . SER A 1 173 ? -60.402 -23.428 74.854 1.00 36.12 173 SER 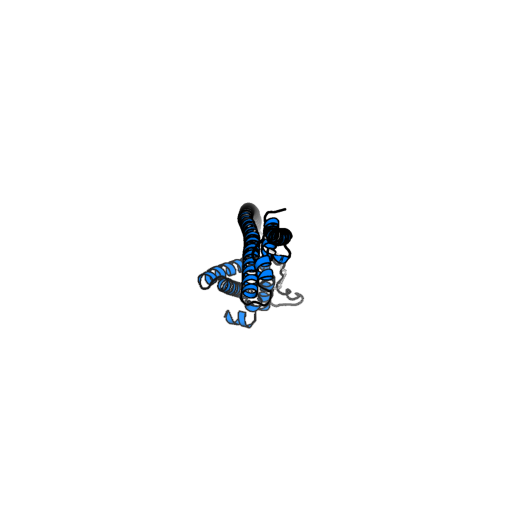A C 1
ATOM 1374 O O . SER A 1 173 ? -60.013 -23.535 73.698 1.00 36.12 173 SER A O 1
ATOM 1376 N N . SER A 1 174 ? -60.707 -24.438 75.657 1.00 39.69 174 SER A N 1
ATOM 1377 C CA . SER A 1 174 ? -60.818 -25.866 75.450 1.00 39.69 174 SER A CA 1
ATOM 1378 C C . SER A 1 174 ? -61.865 -26.268 74.419 1.00 39.69 174 SER A C 1
ATOM 1380 O O . SER A 1 174 ? -62.965 -25.721 74.414 1.00 39.69 174 SER A O 1
ATOM 1382 N N . GLY A 1 175 ? -61.582 -27.369 73.724 1.00 32.16 175 GLY A N 1
ATOM 1383 C CA . GLY A 1 175 ? -62.608 -28.282 73.225 1.00 32.16 175 GLY A CA 1
ATOM 1384 C C . GLY A 1 175 ? -62.507 -28.561 71.732 1.00 32.16 175 GLY A C 1
ATOM 1385 O O . GLY A 1 175 ? -62.633 -27.655 70.919 1.00 32.16 175 GLY A O 1
ATOM 1386 N N . GLY A 1 176 ? -62.345 -29.837 71.379 1.00 31.52 176 GLY A N 1
ATOM 1387 C CA . GLY A 1 176 ? -62.650 -30.321 70.032 1.00 31.52 176 GLY A CA 1
ATOM 1388 C C . GLY A 1 176 ? -61.609 -31.277 69.480 1.00 31.52 176 GLY A C 1
ATOM 1389 O O . GLY A 1 176 ? -60.695 -30.874 68.772 1.00 31.52 176 GLY A O 1
ATOM 1390 N N . ALA A 1 177 ? -61.765 -32.553 69.820 1.00 32.81 177 ALA A N 1
ATOM 1391 C CA . ALA A 1 177 ? -61.004 -33.667 69.281 1.00 32.81 177 ALA A CA 1
ATOM 1392 C C . ALA A 1 177 ? -61.205 -33.841 67.763 1.00 32.81 177 ALA A C 1
ATOM 1394 O O . ALA A 1 177 ? -62.299 -33.643 67.241 1.00 32.81 177 ALA A O 1
ATOM 1395 N N . GLY A 1 178 ? -60.151 -34.298 67.083 1.00 30.33 178 GLY A N 1
ATOM 1396 C CA . GLY A 1 178 ? -60.177 -34.697 65.676 1.00 30.33 178 GLY A CA 1
ATOM 1397 C C . GLY A 1 178 ? -58.842 -35.301 65.247 1.00 30.33 178 GLY A C 1
ATOM 1398 O O . GLY A 1 178 ? -57.968 -34.609 64.735 1.00 30.33 178 GLY A O 1
ATOM 1399 N N . ALA A 1 179 ? -58.684 -36.594 65.528 1.00 34.72 179 ALA A N 1
ATOM 1400 C CA . ALA A 1 179 ? -57.547 -37.452 65.203 1.00 34.72 179 ALA A CA 1
ATOM 1401 C C . ALA A 1 179 ? -57.146 -37.375 63.709 1.00 34.72 179 ALA A C 1
ATOM 1403 O O . ALA A 1 179 ? -57.986 -37.444 62.822 1.00 34.72 179 ALA A O 1
ATOM 1404 N N . ALA A 1 180 ? -55.866 -37.116 63.431 1.00 33.38 180 ALA A N 1
ATOM 1405 C CA . ALA A 1 180 ? -54.845 -38.093 63.016 1.00 33.38 180 ALA A CA 1
ATOM 1406 C C . ALA A 1 180 ? -54.758 -38.363 61.498 1.00 33.38 180 ALA A C 1
ATOM 1408 O O . ALA A 1 180 ? -55.560 -39.101 60.945 1.00 33.38 180 ALA A O 1
ATOM 1409 N N . LYS A 1 181 ? -53.650 -37.957 60.857 1.00 34.44 181 LYS A N 1
ATOM 1410 C CA . LYS A 1 181 ? -52.441 -38.801 60.784 1.00 34.44 181 LYS A CA 1
ATOM 1411 C C . LYS A 1 181 ? -51.210 -38.037 60.279 1.00 34.44 181 LYS A C 1
ATOM 1413 O O . LYS A 1 181 ? -51.292 -37.034 59.586 1.00 34.44 181 LYS A O 1
ATOM 1418 N N . LYS A 1 182 ? -50.076 -38.560 60.734 1.00 31.80 182 LYS A N 1
ATOM 1419 C CA . LYS A 1 182 ? -48.711 -38.040 60.756 1.00 31.80 182 LYS A CA 1
ATOM 1420 C C . LYS A 1 182 ? -48.035 -37.918 59.386 1.00 31.80 182 LYS A C 1
ATOM 1422 O O . LYS A 1 182 ? -48.108 -38.820 58.561 1.00 31.80 182 LYS A O 1
ATOM 1427 N N . SER A 1 183 ? -47.283 -36.824 59.267 1.00 31.52 183 SER A N 1
ATOM 1428 C CA . SER A 1 183 ? -45.860 -36.752 58.902 1.00 31.52 183 SER A CA 1
ATOM 1429 C C . SER A 1 183 ? -45.163 -38.067 58.520 1.00 31.52 183 SER A C 1
ATOM 1431 O O . SER A 1 183 ? -45.161 -39.014 59.304 1.00 31.52 183 SER A O 1
ATOM 1433 N N . ALA A 1 184 ? -44.357 -38.043 57.465 1.00 32.47 184 ALA A N 1
ATOM 1434 C CA . ALA A 1 184 ? -42.938 -37.692 57.569 1.00 32.47 184 ALA A CA 1
ATOM 1435 C C . ALA A 1 184 ? -42.188 -38.177 56.327 1.00 32.47 184 ALA A C 1
ATOM 1437 O O . ALA A 1 184 ? -42.388 -39.296 55.869 1.00 32.47 184 ALA A O 1
ATOM 1438 N N . GLY A 1 185 ? -41.216 -37.375 55.906 1.00 27.38 185 GLY A N 1
ATOM 1439 C CA . GLY A 1 185 ? -39.952 -37.948 55.482 1.00 27.38 185 GLY A CA 1
ATOM 1440 C C . GLY A 1 185 ? -39.588 -37.734 54.025 1.00 27.38 185 GLY A C 1
ATOM 1441 O O . GLY A 1 185 ? -40.229 -38.232 53.111 1.00 27.38 185 GLY A O 1
ATOM 1442 N N . SER A 1 186 ? -38.401 -37.154 53.894 1.00 30.11 186 SER A N 1
ATOM 1443 C CA . SER A 1 186 ? -37.347 -37.700 53.049 1.00 30.11 186 SER A CA 1
ATOM 1444 C C . SER A 1 186 ? -37.245 -37.120 51.646 1.00 30.11 186 SER A C 1
ATOM 1446 O O . SER A 1 186 ? -37.819 -37.592 50.670 1.00 30.11 186 SER A O 1
ATOM 1448 N N . SER A 1 187 ? -36.373 -36.116 51.567 1.00 41.75 187 SER A N 1
ATOM 1449 C CA . SER A 1 187 ? -35.242 -36.116 50.640 1.00 41.75 187 SER A CA 1
ATOM 1450 C C . SER A 1 187 ? -35.040 -37.435 49.889 1.00 41.75 187 SER A C 1
ATOM 1452 O O . SER A 1 187 ? -34.444 -38.370 50.417 1.00 41.75 187 SER A O 1
ATOM 1454 N N . THR A 1 188 ? -35.449 -37.499 48.627 1.00 31.27 188 THR A N 1
ATOM 1455 C CA . THR A 1 188 ? -34.796 -38.360 47.638 1.00 31.27 188 THR A CA 1
ATOM 1456 C C . THR A 1 188 ? -34.977 -37.752 46.255 1.00 31.27 188 THR A C 1
ATOM 1458 O O . THR A 1 188 ? -36.051 -37.732 45.663 1.00 31.27 188 THR A O 1
ATOM 1461 N N . VAL A 1 189 ? -33.855 -37.249 45.764 1.00 40.50 189 VAL A N 1
ATOM 1462 C CA . VAL A 1 189 ? -33.517 -37.044 44.362 1.00 40.50 189 VAL A CA 1
ATOM 1463 C C . VAL A 1 189 ? -33.784 -38.326 43.560 1.00 40.50 189 VAL A C 1
ATOM 1465 O O . VAL A 1 189 ? -33.204 -39.358 43.882 1.00 40.50 189 VAL A O 1
ATOM 1468 N N . LYS A 1 190 ? -34.585 -38.251 42.487 1.00 30.88 190 LYS A N 1
ATOM 1469 C CA . LYS A 1 190 ? -34.437 -39.001 41.212 1.00 30.88 190 LYS A CA 1
ATOM 1470 C C . LYS A 1 190 ? -35.510 -38.508 40.223 1.00 30.88 190 LYS A C 1
ATOM 1472 O O . LYS A 1 190 ? -36.692 -38.562 40.514 1.00 30.88 190 LYS A O 1
ATOM 1477 N N . LYS A 1 191 ? -35.114 -37.781 39.174 1.00 30.22 191 LYS A N 1
ATOM 1478 C CA . LYS A 1 191 ? -34.775 -38.273 37.818 1.00 30.22 191 LYS A CA 1
ATOM 1479 C C . LYS A 1 191 ? -35.987 -38.769 37.007 1.00 30.22 191 LYS A C 1
ATOM 1481 O O . LYS A 1 191 ? -36.400 -39.907 37.159 1.00 30.22 191 LYS A O 1
ATOM 1486 N N . GLY A 1 192 ? -36.377 -37.934 36.038 1.00 28.92 192 GLY A N 1
ATOM 1487 C CA . GLY A 1 192 ? -36.464 -38.322 34.624 1.00 28.92 192 GLY A CA 1
ATOM 1488 C C . GLY A 1 192 ? -37.841 -38.697 34.075 1.00 28.92 192 GLY A C 1
ATOM 1489 O O . GLY A 1 192 ? -38.380 -39.731 34.432 1.00 28.92 192 GLY A O 1
ATOM 1490 N N . ALA A 1 193 ? -38.337 -37.919 33.107 1.00 31.45 193 ALA A N 1
ATOM 1491 C CA . ALA A 1 193 ? -38.394 -38.330 31.694 1.00 31.45 193 ALA A CA 1
ATOM 1492 C C . ALA A 1 193 ? -39.224 -37.316 30.887 1.00 31.45 193 ALA A C 1
ATOM 1494 O O . ALA A 1 193 ? -40.416 -37.148 31.114 1.00 31.45 193 ALA A O 1
ATOM 1495 N N . GLY A 1 194 ? -38.571 -36.626 29.951 1.00 31.92 194 GLY A N 1
ATOM 1496 C CA . GLY A 1 194 ? -39.216 -35.717 28.998 1.00 31.92 194 GLY A CA 1
ATOM 1497 C C . GLY A 1 194 ? -38.371 -34.503 28.616 1.00 31.92 194 GLY A C 1
ATOM 1498 O O . GLY A 1 194 ? -38.616 -33.886 27.583 1.00 31.92 194 GLY A O 1
ATOM 1499 N N . GLN A 1 195 ? -37.330 -34.181 29.392 1.00 35.34 195 GLN A N 1
ATOM 1500 C CA . GLN A 1 195 ? -36.322 -33.219 28.956 1.00 35.34 195 GLN A CA 1
ATOM 1501 C C . GLN A 1 195 ? -35.456 -33.885 27.888 1.00 35.34 195 GLN A C 1
ATOM 1503 O O . GLN A 1 195 ? -34.561 -34.673 28.193 1.00 35.34 195 GLN A O 1
ATOM 1508 N N . LYS A 1 196 ? -35.760 -33.571 26.623 1.00 36.75 196 LYS A N 1
ATOM 1509 C CA . LYS A 1 196 ? -34.794 -33.665 25.528 1.00 36.75 196 LYS A CA 1
ATOM 1510 C C . LYS A 1 196 ? -33.473 -33.098 26.046 1.00 36.75 196 LYS A C 1
ATOM 1512 O O . LYS A 1 196 ? -33.464 -31.990 26.584 1.00 36.75 196 LYS A O 1
ATOM 1517 N N . ALA A 1 197 ? -32.404 -33.884 25.936 1.00 33.97 197 ALA A N 1
ATOM 1518 C CA . ALA A 1 197 ? -31.054 -33.446 26.263 1.00 33.97 197 ALA A CA 1
ATOM 1519 C C . ALA A 1 197 ? -30.838 -32.034 25.689 1.00 33.97 197 ALA A C 1
ATOM 1521 O O . ALA A 1 197 ? -31.212 -31.821 24.530 1.00 33.97 197 ALA A O 1
ATOM 1522 N N . PRO A 1 198 ? -30.317 -31.062 26.467 1.00 41.47 198 PRO A N 1
ATOM 1523 C CA . PRO A 1 198 ? -30.016 -29.754 25.912 1.00 41.47 198 PRO A CA 1
ATOM 1524 C C . PRO A 1 198 ? -29.051 -29.985 24.753 1.00 41.47 198 PRO A C 1
ATOM 1526 O O . PRO A 1 198 ? -27.961 -30.528 24.946 1.00 41.47 198 PRO A O 1
ATOM 1529 N N . ALA A 1 199 ? -29.512 -29.663 23.545 1.00 42.53 199 ALA A N 1
ATOM 1530 C CA . ALA A 1 199 ? -28.704 -29.745 22.347 1.00 42.53 199 ALA A CA 1
ATOM 1531 C C . ALA A 1 199 ? -27.388 -29.005 22.608 1.00 42.53 199 ALA A C 1
ATOM 1533 O O . ALA A 1 199 ? -27.366 -27.935 23.222 1.00 42.53 199 ALA A O 1
ATOM 1534 N N . ALA A 1 200 ? -26.298 -29.655 22.222 1.00 44.69 200 ALA A N 1
ATOM 1535 C CA . ALA A 1 200 ? -24.945 -29.206 22.452 1.00 44.69 200 ALA A CA 1
ATOM 1536 C C . ALA A 1 200 ? -24.763 -27.744 22.011 1.00 44.69 200 ALA A C 1
ATOM 1538 O O . ALA A 1 200 ? -25.014 -27.400 20.864 1.00 44.69 200 ALA A O 1
ATOM 1539 N N . PHE A 1 201 ? -24.308 -26.920 22.954 1.00 57.66 201 PHE A N 1
ATOM 1540 C CA . PHE A 1 201 ? -23.541 -25.701 22.715 1.00 57.66 201 PHE A CA 1
ATOM 1541 C C . PHE A 1 201 ? -24.154 -24.698 21.714 1.00 57.66 201 PHE A C 1
ATOM 1543 O O . PHE A 1 201 ? -23.660 -24.494 20.612 1.00 57.66 201 PHE A O 1
ATOM 1550 N N . ASP A 1 202 ? -25.235 -24.040 22.133 1.00 59.91 202 ASP A N 1
ATOM 1551 C CA . ASP A 1 202 ? -25.924 -23.012 21.350 1.00 59.91 202 ASP A CA 1
ATOM 1552 C C . ASP A 1 202 ? -25.055 -21.746 21.173 1.00 59.91 202 ASP A C 1
ATOM 1554 O O . ASP A 1 202 ? -24.766 -21.027 22.139 1.00 59.91 202 ASP A O 1
ATOM 1558 N N . GLU A 1 203 ? -24.660 -21.464 19.928 1.00 57.78 203 GLU A N 1
ATOM 1559 C CA . GLU A 1 203 ? -23.900 -20.276 19.498 1.00 57.78 203 GLU A CA 1
ATOM 1560 C C . GLU A 1 203 ? -24.608 -18.949 19.828 1.00 57.78 203 GLU A C 1
ATOM 1562 O O . GLU A 1 203 ? -23.982 -17.886 19.915 1.00 57.78 203 GLU A O 1
ATOM 1567 N N . THR A 1 204 ? -25.928 -18.990 20.039 1.00 56.59 204 THR A N 1
ATOM 1568 C CA . THR A 1 204 ? -26.723 -17.818 20.427 1.00 56.59 204 THR A CA 1
ATOM 1569 C C . THR A 1 204 ? -26.693 -17.547 21.929 1.00 56.59 204 THR A C 1
ATOM 1571 O O . THR A 1 204 ? -27.088 -16.464 22.372 1.00 56.59 204 THR A O 1
ATOM 1574 N N . SER A 1 205 ? -26.164 -18.479 22.727 1.00 65.50 205 SER A N 1
ATOM 1575 C CA . SER A 1 205 ? -26.075 -18.310 24.171 1.00 65.50 205 SER A CA 1
ATOM 1576 C C . SER A 1 205 ? -25.065 -17.218 24.547 1.00 65.50 205 SER A C 1
ATOM 1578 O O . SER A 1 205 ? -23.943 -17.151 24.040 1.00 65.50 205 SER A O 1
ATOM 1580 N N . GLY A 1 206 ? -25.433 -16.354 25.499 1.00 63.72 206 GLY A N 1
ATOM 1581 C CA . GLY A 1 206 ? -24.534 -15.303 25.998 1.00 63.72 206 GLY A CA 1
ATOM 1582 C C . GLY A 1 206 ? -23.210 -15.852 26.551 1.00 63.72 206 GLY A C 1
ATOM 1583 O O . GLY A 1 206 ? -22.180 -15.195 26.429 1.00 63.72 206 GLY A O 1
ATOM 1584 N N . LYS A 1 207 ? -23.228 -17.090 27.068 1.00 71.62 207 LYS A N 1
ATOM 1585 C CA . LYS A 1 207 ? -22.046 -17.818 27.556 1.00 71.62 207 LYS A CA 1
ATOM 1586 C C . LYS A 1 207 ? -21.061 -18.165 26.435 1.00 71.62 207 LYS A C 1
ATOM 1588 O O . LYS A 1 207 ? -19.857 -18.063 26.633 1.00 71.62 207 LYS A O 1
ATOM 1593 N N . PHE A 1 208 ? -21.555 -18.528 25.250 1.00 73.25 208 PHE A N 1
ATOM 1594 C CA . PHE A 1 208 ? -20.714 -18.800 24.083 1.00 73.25 208 PHE A CA 1
ATOM 1595 C C . PHE A 1 208 ? -19.933 -17.546 23.674 1.00 73.25 208 PHE A C 1
ATOM 1597 O O . PHE A 1 208 ? -18.713 -17.573 23.514 1.00 73.25 208 PHE A O 1
ATOM 1604 N N . ARG A 1 209 ? -20.631 -16.409 23.563 1.00 73.50 209 ARG A N 1
ATOM 1605 C CA . ARG A 1 209 ? -20.023 -15.136 23.148 1.00 73.50 209 ARG A CA 1
ATOM 1606 C C . ARG A 1 209 ? -19.047 -14.582 24.186 1.00 73.50 209 ARG A C 1
ATOM 1608 O O . ARG A 1 209 ? -18.023 -14.022 23.798 1.00 73.50 209 ARG A O 1
ATOM 1615 N N . SER A 1 210 ? -19.331 -14.746 25.480 1.00 79.88 210 SER A N 1
ATOM 1616 C CA . SER A 1 210 ? -18.408 -14.327 26.542 1.00 79.88 210 SER A CA 1
ATOM 1617 C C . SER A 1 210 ? -17.130 -15.167 26.539 1.00 79.88 210 SER A C 1
ATOM 1619 O O . SER A 1 210 ? -16.040 -14.600 26.561 1.00 79.88 210 SER A O 1
ATOM 1621 N N . LEU A 1 211 ? -17.249 -16.494 26.404 1.00 81.88 211 LEU A N 1
ATOM 1622 C CA . LEU A 1 211 ? -16.099 -17.395 26.281 1.00 81.88 211 LEU A CA 1
ATOM 1623 C C . LEU A 1 211 ? -15.265 -17.080 25.033 1.00 81.88 211 LEU A C 1
ATOM 1625 O O . LEU A 1 211 ? -14.041 -16.992 25.107 1.00 81.88 211 LEU A O 1
ATOM 1629 N N . ALA A 1 212 ? -15.916 -16.828 23.896 1.00 78.38 212 ALA A N 1
ATOM 1630 C CA . ALA A 1 212 ? -15.248 -16.421 22.665 1.00 78.38 212 ALA A CA 1
ATOM 1631 C C . ALA A 1 212 ? -14.427 -15.129 22.856 1.00 78.38 212 ALA A C 1
ATOM 1633 O O . ALA A 1 212 ? -13.245 -15.088 22.505 1.00 78.38 212 ALA A O 1
ATOM 1634 N N . ALA A 1 213 ? -15.015 -14.099 23.474 1.00 81.06 213 ALA A N 1
ATOM 1635 C CA . ALA A 1 213 ? -14.341 -12.827 23.736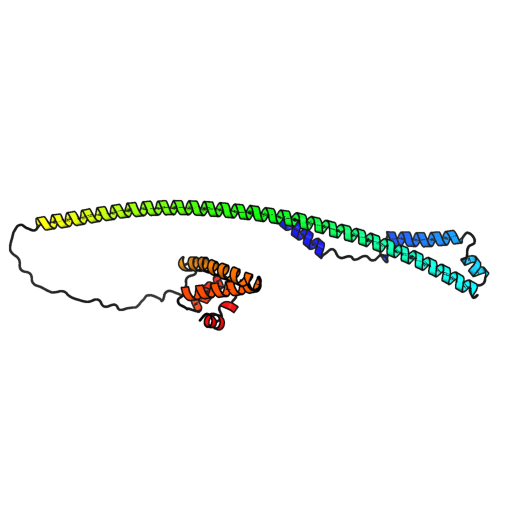 1.00 81.06 213 ALA A CA 1
ATOM 1636 C C . ALA A 1 213 ? -13.172 -12.957 24.732 1.00 81.06 213 ALA A C 1
ATOM 1638 O O . ALA A 1 213 ? -12.126 -12.330 24.550 1.00 81.06 213 ALA A O 1
ATOM 1639 N N . GLU A 1 214 ? -13.318 -13.780 25.771 1.00 86.44 214 GLU A N 1
ATOM 1640 C CA . GLU A 1 214 ? -12.258 -14.031 26.752 1.00 86.44 214 GLU A CA 1
ATOM 1641 C C . GLU A 1 214 ? -11.111 -14.862 26.180 1.00 86.44 214 GLU A C 1
ATOM 1643 O O . GLU A 1 214 ? -9.945 -14.554 26.441 1.00 86.44 214 GLU A O 1
ATOM 1648 N N . SER A 1 215 ? -11.412 -15.838 25.320 1.00 88.00 215 SER A N 1
ATOM 1649 C CA . SER A 1 215 ? -10.394 -16.658 24.659 1.00 88.00 215 SER A CA 1
ATOM 1650 C C . SER A 1 215 ? -9.423 -15.818 23.823 1.00 88.00 215 SER A C 1
ATOM 1652 O O . SER A 1 215 ? -8.226 -16.101 23.778 1.00 88.00 215 SER A O 1
ATOM 1654 N N . HIS A 1 216 ? -9.899 -14.723 23.219 1.00 87.56 216 HIS A N 1
ATOM 1655 C CA . HIS A 1 216 ? -9.054 -13.841 22.421 1.00 87.56 216 HIS A CA 1
ATOM 1656 C C . HIS A 1 216 ? -7.975 -13.143 23.265 1.00 87.56 216 HIS A C 1
ATOM 1658 O O . HIS A 1 216 ? -6.875 -12.881 22.779 1.00 87.56 216 HIS A O 1
ATOM 1664 N N . LYS A 1 217 ? -8.229 -12.903 24.559 1.00 89.50 217 LYS A N 1
ATOM 1665 C CA . LYS A 1 217 ? -7.196 -12.383 25.471 1.00 89.50 217 LYS A CA 1
ATOM 1666 C C . LYS A 1 217 ? -6.060 -13.391 25.644 1.00 89.50 217 LYS A C 1
ATOM 1668 O O . LYS A 1 217 ? -4.897 -12.996 25.655 1.00 89.50 217 LYS A O 1
ATOM 1673 N N . GLN A 1 218 ? -6.389 -14.681 25.718 1.00 88.81 218 GLN A N 1
ATOM 1674 C CA . GLN A 1 218 ? -5.396 -15.755 25.826 1.00 88.81 218 GLN A CA 1
ATOM 1675 C C . GLN A 1 218 ? -4.579 -15.902 24.545 1.00 88.81 218 GLN A C 1
ATOM 1677 O O . GLN A 1 218 ? -3.364 -16.082 24.613 1.00 88.81 218 GLN A O 1
ATOM 1682 N N . TYR A 1 219 ? -5.218 -15.720 23.385 1.00 91.19 219 TYR A N 1
ATOM 1683 C CA . TYR A 1 219 ? -4.506 -15.624 22.113 1.00 91.19 219 TYR A CA 1
ATOM 1684 C C . TYR A 1 219 ? -3.465 -14.504 22.134 1.00 91.19 219 TYR A C 1
ATOM 1686 O O . TYR A 1 219 ? -2.312 -14.749 21.803 1.00 91.19 219 TYR A O 1
ATOM 1694 N N . LEU A 1 220 ? -3.837 -13.290 22.554 1.00 90.44 220 LEU A N 1
ATOM 1695 C CA . LEU A 1 220 ? -2.919 -12.144 22.576 1.00 90.44 220 LEU A CA 1
ATOM 1696 C C . LEU A 1 220 ? -1.752 -12.344 23.555 1.00 90.44 220 LEU A C 1
ATOM 1698 O O . LEU A 1 220 ? -0.616 -12.011 23.222 1.00 90.44 220 LEU A O 1
ATOM 1702 N N . LEU A 1 221 ? -2.023 -12.928 24.727 1.00 89.06 221 LEU A N 1
ATOM 1703 C CA . LEU A 1 221 ? -1.012 -13.300 25.724 1.00 89.06 221 LEU A CA 1
ATOM 1704 C C . LEU A 1 221 ? -0.028 -14.354 25.200 1.00 89.06 221 LEU A C 1
ATOM 1706 O O . LEU A 1 221 ? 1.174 -14.259 25.445 1.00 89.06 221 LEU A O 1
ATOM 1710 N N . GLY A 1 222 ? -0.523 -15.364 24.481 1.00 87.06 222 GLY A N 1
ATOM 1711 C CA . GLY A 1 222 ? 0.338 -16.337 23.813 1.00 87.06 222 GLY A CA 1
ATOM 1712 C C . GLY A 1 222 ? 1.105 -15.706 22.648 1.00 87.06 222 GLY A C 1
ATOM 1713 O O . GLY A 1 222 ? 2.307 -15.909 22.498 1.00 87.06 222 GLY A O 1
ATOM 1714 N N . TYR A 1 223 ? 0.435 -14.877 21.854 1.00 90.25 223 TYR A N 1
ATOM 1715 C CA . TYR A 1 223 ? 1.014 -14.242 20.682 1.00 90.25 223 TYR A CA 1
ATOM 1716 C C . TYR A 1 223 ? 2.210 -13.359 21.027 1.00 90.25 223 TYR A C 1
ATOM 1718 O O . TYR A 1 223 ? 3.249 -13.482 20.380 1.00 90.25 223 TYR A O 1
ATOM 1726 N N . SER A 1 224 ? 2.106 -12.517 22.060 1.00 87.44 224 SER A N 1
ATOM 1727 C CA . SER A 1 224 ? 3.218 -11.665 22.495 1.00 87.44 224 SER A CA 1
ATOM 1728 C C . SER A 1 224 ? 4.434 -12.493 22.922 1.00 87.44 224 SER A C 1
ATOM 1730 O O . SER A 1 224 ? 5.525 -12.287 22.394 1.00 87.44 224 SER A O 1
ATOM 1732 N N . ARG A 1 225 ? 4.234 -13.509 23.771 1.00 83.56 225 ARG A N 1
ATOM 1733 C CA . ARG A 1 225 ? 5.307 -14.410 24.238 1.00 83.56 225 ARG A CA 1
ATOM 1734 C C . ARG A 1 225 ? 5.955 -15.217 23.109 1.00 83.56 225 ARG A C 1
ATOM 1736 O O . ARG A 1 225 ? 7.172 -15.401 23.074 1.00 83.56 225 ARG A O 1
ATOM 1743 N N . GLY A 1 226 ? 5.153 -15.717 22.171 1.00 80.81 226 GLY A N 1
ATOM 1744 C CA . GLY A 1 226 ? 5.660 -16.451 21.012 1.00 80.81 226 GLY A CA 1
ATOM 1745 C C . GLY A 1 226 ? 6.399 -15.543 20.025 1.00 80.81 226 GLY A C 1
ATOM 1746 O O . GLY A 1 226 ? 7.394 -15.960 19.434 1.00 80.81 226 GLY A O 1
ATOM 1747 N N . LYS A 1 227 ? 5.951 -14.288 19.877 1.00 87.50 227 LYS A N 1
ATOM 1748 C CA . LYS A 1 227 ? 6.577 -13.303 18.988 1.00 87.50 227 LYS A CA 1
ATOM 1749 C C . LYS A 1 227 ? 7.962 -12.894 19.484 1.00 87.50 227 LYS A C 1
ATOM 1751 O O . LYS A 1 227 ? 8.888 -12.842 18.679 1.00 87.50 227 LYS A O 1
ATOM 1756 N N . GLU A 1 228 ? 8.115 -12.677 20.790 1.00 79.81 228 GLU A N 1
ATOM 1757 C CA . GLU A 1 228 ? 9.404 -12.350 21.421 1.00 79.81 228 GLU A CA 1
ATOM 1758 C C . GLU A 1 228 ? 10.458 -13.454 21.238 1.00 79.81 228 GLU A C 1
ATOM 1760 O O . GLU A 1 228 ? 11.644 -13.164 21.115 1.00 79.81 228 GLU A O 1
ATOM 1765 N N . SER A 1 229 ? 10.036 -14.719 21.168 1.00 76.19 229 SER A N 1
ATOM 1766 C CA . SER A 1 229 ? 10.932 -15.885 21.141 1.00 76.19 229 SER A CA 1
ATOM 1767 C C . SER A 1 229 ? 11.189 -16.479 19.748 1.00 76.19 229 SER A C 1
ATOM 1769 O O . SER A 1 229 ? 11.962 -17.432 19.616 1.00 76.19 229 SER A O 1
ATOM 1771 N N . GLY A 1 230 ? 10.553 -15.977 18.688 1.00 77.06 230 GLY A N 1
ATOM 1772 C CA . GLY A 1 230 ? 10.784 -16.513 17.340 1.00 77.06 230 GLY A CA 1
ATOM 1773 C C . GLY A 1 230 ? 9.961 -15.898 16.216 1.00 77.06 230 GLY A C 1
ATOM 1774 O O . GLY A 1 230 ? 9.665 -16.586 15.242 1.00 77.06 230 GLY A O 1
ATOM 1775 N N . GLY A 1 231 ? 9.580 -14.626 16.337 1.00 84.25 231 GLY A N 1
ATOM 1776 C CA . GLY A 1 231 ? 8.917 -13.895 15.261 1.00 84.25 231 GLY A CA 1
ATOM 1777 C C . GLY A 1 231 ? 7.428 -14.211 15.103 1.00 84.25 231 GLY A C 1
ATOM 1778 O O . GLY A 1 231 ? 6.800 -14.892 15.914 1.00 84.25 231 GLY A O 1
ATOM 1779 N N . GLU A 1 232 ? 6.822 -13.654 14.057 1.00 84.12 232 GLU A N 1
ATOM 1780 C CA . GLU A 1 232 ? 5.359 -13.574 13.935 1.00 84.12 232 GLU A CA 1
ATOM 1781 C C . GLU A 1 232 ? 4.663 -14.924 13.731 1.00 84.12 232 GLU A C 1
ATOM 1783 O O . GLU A 1 232 ? 3.544 -15.117 14.207 1.00 84.12 232 GLU A O 1
ATOM 1788 N N . GLU A 1 233 ? 5.301 -15.882 13.061 1.00 85.06 233 GLU A N 1
ATOM 1789 C CA . GLU A 1 233 ? 4.737 -17.227 12.883 1.00 85.06 233 GLU A CA 1
ATOM 1790 C C . GLU A 1 233 ? 4.721 -18.027 14.188 1.00 85.06 233 GLU A C 1
ATOM 1792 O O . GLU A 1 233 ? 3.723 -18.684 14.509 1.00 85.06 233 GLU A O 1
ATOM 1797 N N . ARG A 1 234 ? 5.787 -17.910 14.989 1.00 81.94 234 ARG A N 1
ATOM 1798 C CA . ARG A 1 234 ? 5.858 -18.530 16.315 1.00 81.94 234 ARG A CA 1
ATOM 1799 C C . ARG A 1 234 ? 4.879 -17.872 17.284 1.00 81.94 234 ARG A C 1
ATOM 1801 O O . ARG A 1 234 ? 4.211 -18.575 18.038 1.00 81.94 234 ARG A O 1
ATOM 1808 N N . GLY A 1 235 ? 4.719 -16.550 17.189 1.00 87.50 235 GLY A N 1
ATOM 1809 C CA . GLY A 1 235 ? 3.665 -15.796 17.868 1.00 87.50 235 GLY A CA 1
ATOM 1810 C C . GLY A 1 235 ? 2.274 -16.345 17.564 1.00 87.50 235 GLY A C 1
ATOM 1811 O O . GLY A 1 235 ? 1.556 -16.731 18.482 1.00 87.50 235 GLY A O 1
ATOM 1812 N N . ARG A 1 236 ? 1.893 -16.443 16.282 1.00 89.06 236 ARG A N 1
ATOM 1813 C CA . ARG A 1 236 ? 0.572 -16.972 15.882 1.00 89.06 236 ARG A CA 1
ATOM 1814 C C . ARG A 1 236 ? 0.342 -18.386 16.401 1.00 89.06 236 ARG A C 1
ATOM 1816 O O . ARG A 1 236 ? -0.699 -18.654 16.996 1.00 89.06 236 ARG A O 1
ATOM 1823 N N . SER A 1 237 ? 1.332 -19.258 16.236 1.00 86.94 237 SER A N 1
ATOM 1824 C CA . SER A 1 237 ? 1.245 -20.654 16.673 1.00 86.94 237 SER A CA 1
ATOM 1825 C C . SER A 1 237 ? 1.040 -20.775 18.182 1.00 86.94 237 SER A C 1
ATOM 1827 O O . SER A 1 237 ? 0.137 -21.479 18.628 1.00 86.94 237 SER A O 1
ATOM 1829 N N . PHE A 1 238 ? 1.832 -20.048 18.974 1.00 88.19 238 PHE A N 1
ATOM 1830 C CA . PHE A 1 238 ? 1.716 -20.076 20.431 1.00 88.19 238 PHE A CA 1
ATOM 1831 C C . PHE A 1 238 ? 0.424 -19.403 20.916 1.00 88.19 238 PHE A C 1
ATOM 1833 O O . PHE A 1 238 ? -0.203 -19.875 21.861 1.00 88.19 238 PHE A O 1
ATOM 1840 N N . GLY A 1 239 ? -0.021 -18.342 20.235 1.00 90.19 239 GLY A N 1
ATOM 1841 C CA . GLY A 1 239 ? -1.312 -17.700 20.477 1.00 90.19 239 GLY A CA 1
ATOM 1842 C C . GLY A 1 239 ? -2.479 -18.672 20.311 1.00 90.19 239 GLY A C 1
ATOM 1843 O O . GLY A 1 239 ? -3.281 -18.826 21.232 1.00 90.19 239 GLY A O 1
ATOM 1844 N N . TYR A 1 240 ? -2.551 -19.380 19.179 1.00 90.81 240 TYR A N 1
ATOM 1845 C CA . TYR A 1 240 ? -3.617 -20.358 18.938 1.00 90.81 240 TYR A CA 1
ATOM 1846 C C . TYR A 1 240 ? -3.563 -21.536 19.914 1.00 90.81 240 TYR A C 1
ATOM 1848 O O . TYR A 1 240 ? -4.606 -21.945 20.418 1.00 90.81 240 TYR A O 1
ATOM 1856 N N . GLN A 1 241 ? -2.373 -22.032 20.262 1.00 88.62 241 GLN A N 1
ATOM 1857 C CA . GLN A 1 241 ? -2.227 -23.091 21.268 1.00 88.62 241 GLN A CA 1
ATOM 1858 C C . GLN A 1 241 ? -2.776 -22.674 22.639 1.00 88.62 241 GLN A C 1
ATOM 1860 O O . GLN A 1 241 ? -3.522 -23.431 23.257 1.00 88.62 241 GLN A O 1
ATOM 1865 N N . GLN A 1 242 ? -2.453 -21.464 23.108 1.00 88.81 242 GLN A N 1
ATOM 1866 C CA . GLN A 1 242 ? -2.962 -20.967 24.392 1.00 88.81 242 GLN A CA 1
ATOM 1867 C C . GLN A 1 242 ? -4.469 -20.708 24.351 1.00 88.81 242 GLN A C 1
ATOM 1869 O O . GLN A 1 242 ? -5.179 -21.024 25.307 1.00 88.81 242 GLN A O 1
ATOM 1874 N N . GLN A 1 243 ? -4.971 -20.183 23.232 1.00 91.56 243 GLN A N 1
ATOM 1875 C CA . GLN A 1 243 ? -6.397 -19.953 23.039 1.00 91.56 243 GLN A CA 1
ATOM 1876 C C . GLN A 1 243 ? -7.191 -21.262 23.086 1.00 91.56 243 GLN A C 1
ATOM 1878 O O . GLN A 1 243 ? -8.165 -21.352 23.831 1.00 91.56 243 GLN A O 1
ATOM 1883 N N . VAL A 1 244 ? -6.759 -22.290 22.349 1.00 89.62 244 VAL A N 1
ATOM 1884 C CA . VAL A 1 244 ? -7.430 -23.599 22.330 1.00 89.62 244 VAL A CA 1
ATOM 1885 C C . VAL A 1 244 ? -7.333 -24.295 23.682 1.00 89.62 244 VAL A C 1
ATOM 1887 O O . VAL A 1 244 ? -8.335 -24.813 24.165 1.00 89.62 244 VAL A O 1
ATOM 1890 N N . ARG A 1 245 ? -6.166 -24.258 24.336 1.00 88.44 245 ARG A N 1
ATOM 1891 C CA . ARG A 1 245 ? -5.980 -24.842 25.672 1.00 88.44 245 ARG A CA 1
ATOM 1892 C C . ARG A 1 245 ? -6.951 -24.256 26.689 1.00 88.44 245 ARG A C 1
ATOM 1894 O O . ARG A 1 245 ? -7.535 -24.985 27.486 1.00 88.44 245 ARG A O 1
ATOM 1901 N N . TRP A 1 246 ? -7.127 -22.939 26.656 1.00 89.38 246 TRP A N 1
ATOM 1902 C CA . TRP A 1 246 ? -8.070 -22.270 27.538 1.00 89.38 246 TRP A CA 1
ATOM 1903 C C . TRP A 1 246 ? -9.517 -22.641 27.201 1.00 89.38 246 TRP A C 1
ATOM 1905 O O . TRP A 1 246 ? -10.266 -22.982 28.110 1.00 89.38 246 TRP A O 1
ATOM 1915 N N . LEU A 1 247 ? -9.896 -22.646 25.916 1.00 87.38 247 LEU A N 1
ATOM 1916 C CA . LEU A 1 247 ? -11.239 -23.055 25.484 1.00 87.38 247 LEU A CA 1
ATOM 1917 C C . LEU A 1 247 ? -11.565 -24.478 25.945 1.00 87.38 247 LEU A C 1
ATOM 1919 O O . LEU A 1 247 ? -12.631 -24.692 26.512 1.00 87.38 247 LEU A O 1
ATOM 1923 N N . TYR A 1 248 ? -10.624 -25.409 25.776 1.00 86.25 248 TYR A N 1
ATOM 1924 C CA . TYR A 1 248 ? -10.752 -26.799 26.206 1.00 86.25 248 TYR A CA 1
ATOM 1925 C C . TYR A 1 248 ? -10.988 -26.912 27.718 1.00 86.25 248 TYR A C 1
ATOM 1927 O O . TYR A 1 248 ? -11.878 -27.641 28.151 1.00 86.25 248 TYR A O 1
ATOM 1935 N N . ALA A 1 249 ? -10.266 -26.130 28.528 1.00 84.44 249 ALA A N 1
ATOM 1936 C CA . ALA A 1 249 ? -10.467 -26.089 29.976 1.00 84.44 249 ALA A CA 1
ATOM 1937 C C . ALA A 1 249 ? -11.832 -25.502 30.385 1.00 84.44 249 ALA A C 1
ATOM 1939 O O . ALA A 1 249 ? -12.404 -25.934 31.378 1.00 84.44 249 ALA A O 1
ATOM 1940 N N . GLN A 1 250 ? -12.368 -24.537 29.630 1.00 85.44 250 GLN A N 1
ATOM 1941 C CA . GLN A 1 250 ? -13.668 -23.917 29.927 1.00 85.44 250 GLN A CA 1
ATOM 1942 C C . GLN A 1 250 ? -14.872 -24.792 29.564 1.00 85.44 250 GLN A C 1
ATOM 1944 O O . GLN A 1 250 ? -15.975 -24.543 30.045 1.00 85.44 250 GLN A O 1
ATOM 1949 N N . VAL A 1 251 ? -14.680 -25.795 28.707 1.00 83.38 251 VAL A N 1
ATOM 1950 C CA . VAL A 1 251 ? -15.731 -26.746 28.314 1.00 83.38 251 VAL A CA 1
ATOM 1951 C C . VAL A 1 251 ? -15.521 -28.132 28.923 1.00 83.38 251 VAL A C 1
ATOM 1953 O O . VAL A 1 251 ? -15.966 -29.127 28.352 1.00 83.38 251 VAL A O 1
ATOM 1956 N N . ASP A 1 252 ? -14.848 -28.194 30.074 1.00 81.94 252 ASP A N 1
ATOM 1957 C CA . ASP A 1 252 ? -14.588 -29.416 30.848 1.00 81.94 252 ASP A CA 1
ATOM 1958 C C . ASP A 1 252 ? -13.846 -30.510 30.057 1.00 81.94 252 ASP A C 1
ATOM 1960 O O . ASP A 1 252 ? -14.041 -31.704 30.277 1.00 81.94 252 ASP A O 1
ATOM 1964 N N . GLY A 1 253 ? -12.995 -30.111 29.109 1.00 79.81 253 GLY A N 1
ATOM 1965 C CA . GLY A 1 253 ? -12.248 -31.037 28.262 1.00 79.81 253 GLY A CA 1
ATOM 1966 C C . GLY A 1 253 ? -13.091 -31.734 27.192 1.00 79.81 253 GLY A C 1
ATOM 1967 O O . GLY A 1 253 ? -12.703 -32.785 26.694 1.00 79.81 253 GLY A O 1
ATOM 1968 N N . ASP A 1 254 ? -14.246 -31.178 26.822 1.00 82.44 254 ASP A N 1
ATOM 1969 C CA . ASP A 1 254 ? -15.067 -31.698 25.729 1.00 82.44 254 ASP A CA 1
ATOM 1970 C C . ASP A 1 254 ? -14.487 -31.288 24.351 1.00 82.44 254 ASP A C 1
ATOM 1972 O O . ASP A 1 254 ? -14.539 -30.104 23.972 1.00 82.44 254 ASP A O 1
ATOM 1976 N N . PRO A 1 255 ? -13.953 -32.234 23.553 1.00 82.19 255 PRO A N 1
ATOM 1977 C CA . PRO A 1 255 ? -13.341 -31.922 22.265 1.00 82.19 255 PRO A CA 1
ATOM 1978 C C . PRO A 1 255 ? -14.364 -31.443 21.228 1.00 82.19 255 PRO A C 1
ATOM 1980 O O . PRO A 1 255 ? -14.014 -30.641 20.362 1.00 82.19 255 PRO A O 1
ATOM 1983 N N . GLN A 1 256 ? -15.631 -31.867 21.312 1.00 82.00 256 GLN A N 1
ATOM 1984 C CA . GLN A 1 256 ? -16.664 -31.444 20.361 1.00 82.00 256 GLN A CA 1
ATOM 1985 C C . GLN A 1 256 ? -17.047 -29.981 20.591 1.00 82.00 256 GLN A C 1
ATOM 1987 O O . GLN A 1 256 ? -17.092 -29.198 19.641 1.00 82.00 256 GLN A O 1
ATOM 1992 N N . LYS A 1 257 ? -17.236 -29.580 21.854 1.00 81.38 257 LYS A N 1
ATOM 1993 C CA . LYS A 1 257 ? -17.515 -28.174 22.204 1.00 81.38 257 LYS A CA 1
ATOM 1994 C C . LYS A 1 257 ? -16.332 -27.260 21.894 1.00 81.38 257 LYS A C 1
ATOM 1996 O O . LYS A 1 257 ? -16.520 -26.144 21.413 1.00 81.38 257 LYS A O 1
ATOM 2001 N N . THR A 1 258 ? -15.114 -27.744 22.125 1.00 83.88 258 THR A N 1
ATOM 2002 C CA . THR A 1 258 ? -13.887 -26.998 21.807 1.00 83.88 258 THR A CA 1
ATOM 2003 C C . THR A 1 258 ? -13.757 -26.751 20.307 1.00 83.88 258 THR A C 1
ATOM 2005 O O . THR A 1 258 ? -13.435 -25.634 19.907 1.00 83.88 258 THR A O 1
ATOM 2008 N N . ARG A 1 259 ? -14.046 -27.759 19.469 1.00 83.75 259 ARG A N 1
ATOM 2009 C CA . ARG A 1 259 ? -14.047 -27.609 18.004 1.00 83.75 259 ARG A CA 1
ATOM 2010 C C . ARG A 1 259 ? -15.107 -26.608 17.541 1.00 83.75 259 ARG A C 1
ATOM 2012 O O . ARG A 1 259 ? -14.762 -25.697 16.803 1.00 83.75 259 ARG A O 1
ATOM 2019 N N . ALA A 1 260 ? -16.332 -26.682 18.063 1.00 83.06 260 ALA A N 1
ATOM 2020 C CA . ALA A 1 260 ? -17.389 -25.719 17.733 1.00 83.06 260 ALA A CA 1
ATOM 2021 C C . ALA A 1 260 ? -17.006 -24.262 18.084 1.00 83.06 260 ALA A C 1
ATOM 2023 O O . ALA A 1 260 ? -17.183 -23.351 17.276 1.00 83.06 260 ALA A O 1
ATOM 2024 N N . LEU A 1 261 ? -16.413 -24.034 19.265 1.00 82.31 261 LEU A N 1
ATOM 2025 C CA . LEU A 1 261 ? -15.888 -22.716 19.658 1.00 82.31 261 LEU A CA 1
ATOM 2026 C C . LEU A 1 261 ? -14.761 -22.243 18.741 1.00 82.31 261 LEU A C 1
ATOM 2028 O O . LEU A 1 261 ? -14.705 -21.071 18.367 1.00 82.31 261 LEU A O 1
ATOM 2032 N N . ALA A 1 262 ? -13.845 -23.144 18.404 1.00 85.88 262 ALA A N 1
ATOM 2033 C CA . ALA A 1 262 ? -12.700 -22.842 17.566 1.00 85.88 262 ALA A CA 1
ATOM 2034 C C . ALA A 1 262 ? -13.100 -22.519 16.122 1.00 85.88 262 ALA A C 1
ATOM 2036 O O . ALA A 1 262 ? -12.560 -21.569 15.556 1.00 85.88 262 ALA A O 1
ATOM 2037 N N . ASP A 1 263 ? -14.073 -23.240 15.566 1.00 85.19 263 ASP A N 1
ATOM 2038 C CA . ASP A 1 263 ? -14.610 -23.004 14.226 1.00 85.19 263 ASP A CA 1
ATOM 2039 C C . ASP A 1 263 ? -15.283 -21.630 14.146 1.00 85.19 263 ASP A C 1
ATOM 2041 O O . ASP A 1 263 ? -14.992 -20.842 13.241 1.00 85.19 263 ASP A O 1
ATOM 2045 N N . TYR A 1 264 ? -16.087 -21.274 15.154 1.00 83.56 264 TYR A N 1
ATOM 2046 C CA . TYR A 1 264 ? -16.670 -19.934 15.263 1.00 83.56 264 TYR A CA 1
ATOM 2047 C C . TYR A 1 264 ? -15.600 -18.834 15.335 1.00 83.56 264 TYR A C 1
ATOM 2049 O O . TYR A 1 264 ? -15.715 -17.780 14.706 1.00 83.56 264 TYR A O 1
ATOM 2057 N N . LEU A 1 265 ? -14.528 -19.085 16.088 1.00 85.81 265 LEU A N 1
ATOM 2058 C CA . LEU A 1 265 ? -13.395 -18.173 16.247 1.00 85.81 265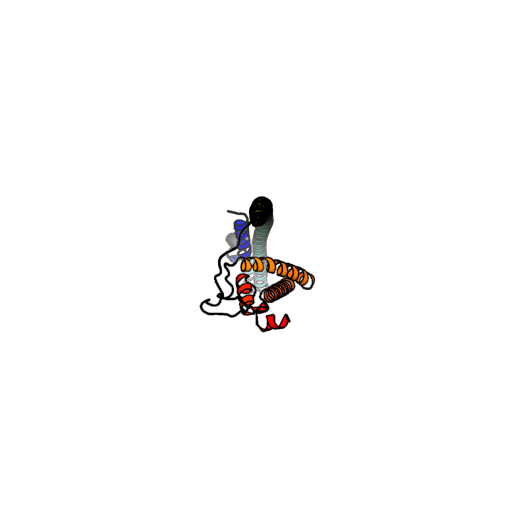 LEU A CA 1
ATOM 2059 C C . LEU A 1 265 ? -12.411 -18.201 15.066 1.00 85.81 265 LEU A C 1
ATOM 2061 O O . LEU A 1 265 ? -11.443 -17.437 15.073 1.00 85.81 265 LEU A O 1
ATOM 2065 N N . LYS A 1 266 ? -12.655 -19.044 14.052 1.00 88.81 266 LYS A N 1
ATOM 2066 C CA . LYS A 1 266 ? -11.784 -19.262 12.887 1.00 88.81 266 LYS A CA 1
ATOM 2067 C C . LYS A 1 266 ? -10.350 -19.643 13.272 1.00 88.81 266 LYS A C 1
ATOM 2069 O O . LYS A 1 266 ? -9.386 -19.195 12.647 1.00 88.81 266 LYS A O 1
ATOM 2074 N N . ILE A 1 267 ? -10.203 -20.452 14.316 1.00 87.62 267 ILE A N 1
ATOM 2075 C CA . ILE A 1 267 ? -8.913 -21.018 14.712 1.00 87.62 267 ILE A CA 1
ATOM 2076 C C . ILE A 1 267 ? -8.555 -22.138 13.720 1.00 87.62 267 ILE A C 1
ATOM 2078 O O . ILE A 1 267 ? -9.415 -22.959 13.405 1.00 87.62 267 ILE A O 1
ATOM 2082 N N . PRO A 1 268 ? -7.308 -22.218 13.215 1.00 89.44 268 PRO A N 1
ATOM 2083 C CA . PRO A 1 268 ? -6.932 -23.275 12.282 1.00 89.44 268 PRO A CA 1
ATOM 2084 C C . PRO A 1 268 ? -7.100 -24.675 12.890 1.00 89.44 268 PRO A C 1
ATOM 2086 O O . PRO A 1 268 ? -6.629 -24.937 13.998 1.00 89.44 268 PRO A O 1
ATOM 2089 N N . ALA A 1 269 ? -7.689 -25.599 12.124 1.00 84.75 269 ALA A N 1
ATOM 2090 C CA . ALA A 1 269 ? -7.988 -26.968 12.566 1.00 84.75 269 ALA A CA 1
ATOM 2091 C C . ALA A 1 269 ? -6.755 -27.762 13.044 1.00 84.75 269 ALA A C 1
ATOM 2093 O O . ALA A 1 269 ? -6.872 -28.681 13.852 1.00 84.75 269 ALA A O 1
ATOM 2094 N N . ALA A 1 270 ? -5.552 -27.377 12.600 1.00 86.56 270 ALA A N 1
ATOM 2095 C CA . ALA A 1 270 ? -4.291 -27.957 13.059 1.00 86.56 270 ALA A CA 1
ATOM 2096 C C . ALA A 1 270 ? -4.093 -27.862 14.587 1.00 86.56 270 ALA A C 1
ATOM 2098 O O . ALA A 1 270 ? -3.371 -28.676 15.156 1.00 86.56 270 ALA A O 1
ATOM 2099 N N . TYR A 1 271 ? -4.738 -26.896 15.252 1.00 84.31 271 TYR A N 1
ATOM 2100 C CA . TYR A 1 271 ? -4.635 -26.688 16.699 1.00 84.31 271 TYR A CA 1
ATOM 2101 C C . TYR A 1 271 ? -5.781 -27.327 17.495 1.00 84.31 271 TYR A C 1
ATOM 2103 O O . TYR A 1 271 ? -5.714 -27.345 18.719 1.00 84.31 271 TYR A O 1
ATOM 2111 N N . THR A 1 272 ? -6.810 -27.861 16.830 1.00 81.44 272 THR A N 1
ATOM 2112 C CA . THR A 1 272 ? -7.984 -28.509 17.451 1.00 81.44 272 THR A CA 1
ATOM 2113 C C . THR A 1 272 ? -8.137 -29.986 17.085 1.00 81.44 272 THR A C 1
ATOM 2115 O O . THR A 1 272 ? -9.158 -30.615 17.395 1.00 81.44 272 THR A O 1
ATOM 2118 N N . SER A 1 273 ? -7.115 -30.560 16.443 1.00 79.75 273 SER A N 1
ATOM 2119 C CA . SER A 1 273 ? -7.025 -31.999 16.214 1.00 79.75 273 SER A CA 1
ATOM 2120 C C . SER A 1 273 ? -6.972 -32.754 17.545 1.00 79.75 273 SER A C 1
ATOM 2122 O O . SER A 1 273 ? -6.549 -32.218 18.569 1.00 79.75 273 SER A O 1
ATOM 2124 N N . GLU A 1 274 ? -7.408 -34.012 17.542 1.00 70.50 274 GLU A N 1
ATOM 2125 C CA . GLU A 1 274 ? -7.324 -34.879 18.726 1.00 70.50 274 GLU A CA 1
ATOM 2126 C C . GLU A 1 274 ? -5.892 -34.998 19.255 1.00 70.50 274 GLU A C 1
ATOM 2128 O O . GLU A 1 274 ? -5.680 -34.916 20.460 1.00 70.50 274 GLU A O 1
ATOM 2133 N N . GLU A 1 275 ? -4.902 -35.075 18.363 1.00 73.00 275 GLU A N 1
ATOM 2134 C CA . GLU A 1 275 ? -3.492 -35.045 18.751 1.00 73.00 275 GLU A CA 1
ATOM 2135 C C . GLU A 1 275 ? -3.067 -33.704 19.355 1.00 73.00 275 GLU A C 1
ATOM 2137 O O . GLU A 1 275 ? -2.278 -33.681 20.294 1.00 73.00 275 GLU A O 1
ATOM 2142 N N . ALA A 1 276 ? -3.553 -32.575 18.832 1.00 74.00 276 ALA A N 1
ATOM 2143 C CA . ALA A 1 276 ? -3.206 -31.261 19.366 1.00 74.00 276 ALA A CA 1
ATOM 2144 C C . ALA A 1 276 ? -3.825 -31.043 20.750 1.00 74.00 276 ALA A C 1
ATOM 2146 O O . ALA A 1 276 ? -3.133 -30.583 21.652 1.00 74.00 276 ALA A O 1
ATOM 2147 N N . LEU A 1 277 ? -5.092 -31.424 20.937 1.00 72.25 277 LEU A N 1
ATOM 2148 C CA . LEU A 1 277 ? -5.780 -31.364 22.229 1.00 72.25 277 LEU A CA 1
ATOM 2149 C C . LEU A 1 277 ? -5.172 -32.346 23.239 1.00 72.25 277 LEU A C 1
ATOM 2151 O O . LEU A 1 277 ? -4.982 -31.985 24.397 1.00 72.25 277 LEU A O 1
ATOM 2155 N N . GLY A 1 278 ? -4.792 -33.542 22.786 1.00 63.94 278 GLY A N 1
ATOM 2156 C CA . GLY A 1 278 ? -4.117 -34.558 23.593 1.00 63.94 278 GLY A CA 1
ATOM 2157 C C . GLY A 1 278 ? -2.652 -34.259 23.920 1.00 63.94 278 GLY A C 1
ATOM 2158 O O . GLY A 1 278 ? -2.078 -34.980 24.716 1.00 63.94 278 GLY A O 1
ATOM 2159 N N . ARG A 1 279 ? -2.035 -33.224 23.327 1.00 64.88 279 ARG A N 1
ATOM 2160 C CA . ARG A 1 279 ? -0.700 -32.709 23.707 1.00 64.88 279 ARG A CA 1
ATOM 2161 C C . ARG A 1 279 ? -0.767 -31.536 24.688 1.00 64.88 279 ARG A C 1
ATOM 2163 O O . ARG A 1 279 ? 0.272 -31.063 25.146 1.00 64.88 279 ARG A O 1
ATOM 2170 N N . LEU A 1 280 ? -1.962 -31.000 24.951 1.00 63.09 280 LEU A N 1
ATOM 2171 C CA . LEU A 1 280 ? -2.160 -29.908 25.912 1.00 63.09 280 LEU A CA 1
ATOM 2172 C C . LEU A 1 280 ? -2.214 -30.411 27.366 1.00 63.09 280 LEU A C 1
ATOM 2174 O O . LEU A 1 280 ? -2.164 -29.578 28.276 1.00 63.09 280 LEU A O 1
ATOM 2178 N N . TYR A 1 281 ? -2.274 -31.735 27.550 1.00 53.69 281 TYR A N 1
ATOM 2179 C CA . TYR A 1 281 ? -2.243 -32.501 28.799 1.00 53.69 281 TYR A CA 1
ATOM 2180 C C . TYR A 1 281 ? -1.463 -33.802 28.593 1.00 53.69 281 TYR A C 1
ATOM 2182 O O . TYR A 1 281 ? -1.028 -34.375 29.615 1.00 53.69 281 TYR A O 1
#